Protein AF-G5AYD8-F1 (afdb_monomer)

pLDDT: mean 77.75, std 11.98, range [48.91, 94.19]

Nearest PDB structures (foldseek):
  5vju-assembly1_A  TM=4.260E-01  e=1.158E+00  synthetic construct
  3m3w-assembly1_A  TM=2.641E-01  e=2.350E+00  Mus musculus

Foldseek 3Di:
DLLVVLLVLVVVLVVLQVPDDQDPQGGDDQPCNVVVLSVLSVLPPDDDVCLVVLLVSLVVLLVSLVVRLVDDDDDDPVSVVSVVVSNVSSVVSNVSSVVSNVVSVVVNVVVLVVLLVVLVVLLVVCVVPPDLVSLVVSLVSLVVNLVVLVVLLVVLVVVLVCLVPVDPDDDPVSVVVNVVSVVVNVVSVVSNVVSVVSNVVSVVVSVVVVVD

Radius of gyration: 25.27 Å; Cα contacts (8 Å, |Δi|>4): 149; chains: 1; bounding box: 57×48×73 Å

Mean predicted aligned error: 11.23 Å

Sequence (212 aa):
MLGIFNVLMWYFLLVLYMGQIKGVFGKYEPLTYRTGCTLWGVFIVSSLGLDILCIITGLIAIVLTVVELSKFKTVSYKNYGQAKLGREVSRVLLIVYHLEVSIALTHAIFMCGSLFIFSGALTVFAQRRPTMYTMSYAIVVNIISSCIAGLGLLLLTVELSVAIFLTETSMWQMRSAKMLSEYVFLFTALELFVTCVAIQWAYKAKKSNLNT

Organism: Heterocephalus glaber (NCBI:txid10181)

Structure (mmCIF, N/CA/C/O backbone):
data_AF-G5AYD8-F1
#
_entry.id   AF-G5AYD8-F1
#
loop_
_atom_site.group_PDB
_atom_site.id
_atom_site.type_symbol
_atom_site.label_atom_id
_atom_site.label_alt_id
_atom_site.label_comp_id
_atom_site.label_asym_id
_atom_site.label_entity_id
_atom_site.label_seq_id
_atom_site.pdbx_PDB_ins_code
_atom_site.Cartn_x
_atom_site.Cartn_y
_atom_site.Cartn_z
_atom_site.occupancy
_atom_site.B_iso_or_equiv
_atom_site.auth_seq_id
_atom_site.auth_comp_id
_atom_site.auth_asym_id
_atom_site.auth_atom_id
_atom_site.pdbx_PDB_model_num
ATOM 1 N N . MET A 1 1 ? 12.412 14.350 -2.069 1.00 57.75 1 MET A N 1
ATOM 2 C CA . MET A 1 1 ? 13.641 14.610 -2.863 1.00 57.75 1 MET A CA 1
ATOM 3 C C . MET A 1 1 ? 13.749 13.699 -4.089 1.00 57.75 1 MET A C 1
ATOM 5 O O . MET A 1 1 ? 13.995 14.225 -5.165 1.00 57.75 1 MET A O 1
ATOM 9 N N . LEU A 1 2 ? 13.489 12.388 -3.975 1.00 66.00 2 LEU A N 1
ATOM 10 C CA . LEU A 1 2 ? 13.473 11.443 -5.112 1.00 66.00 2 LEU A CA 1
ATOM 11 C C . LEU A 1 2 ? 12.526 11.845 -6.264 1.00 66.00 2 LEU A C 1
ATOM 13 O O . LEU A 1 2 ? 12.930 11.821 -7.420 1.00 66.00 2 LEU A O 1
ATOM 17 N N . GLY A 1 3 ? 11.314 12.323 -5.957 1.00 61.69 3 GLY A N 1
ATOM 18 C CA . GLY A 1 3 ? 10.383 12.816 -6.985 1.00 61.69 3 GLY A CA 1
ATOM 19 C C . GLY A 1 3 ? 10.918 13.990 -7.809 1.00 61.69 3 GLY A C 1
ATOM 20 O O . GLY A 1 3 ? 10.796 14.004 -9.030 1.00 61.69 3 GLY A O 1
ATOM 21 N N . ILE A 1 4 ? 11.594 14.944 -7.159 1.00 68.25 4 ILE A N 1
ATOM 22 C CA . ILE A 1 4 ? 12.218 16.096 -7.835 1.00 68.25 4 ILE A CA 1
ATOM 23 C C . ILE A 1 4 ? 13.341 15.613 -8.764 1.00 68.25 4 ILE A C 1
ATOM 25 O O . ILE A 1 4 ? 13.460 16.091 -9.890 1.00 68.25 4 ILE A O 1
ATOM 29 N N . PHE A 1 5 ? 14.126 14.626 -8.326 1.00 72.69 5 PHE A N 1
ATOM 30 C CA . PHE A 1 5 ? 15.161 14.006 -9.149 1.00 72.69 5 PHE A CA 1
ATOM 31 C C . PHE A 1 5 ? 14.580 13.317 -10.398 1.00 72.69 5 PHE A C 1
ATOM 33 O O . PHE A 1 5 ? 15.090 13.533 -11.495 1.00 72.69 5 PHE A O 1
ATOM 40 N N . ASN A 1 6 ? 13.474 12.573 -10.269 1.00 69.19 6 ASN A N 1
ATOM 41 C CA . ASN A 1 6 ? 12.798 11.933 -11.407 1.00 69.19 6 ASN A CA 1
ATOM 42 C C . ASN A 1 6 ? 12.269 12.947 -12.433 1.00 69.19 6 ASN A C 1
ATOM 44 O O . ASN A 1 6 ? 12.424 12.744 -13.640 1.00 69.19 6 ASN A O 1
ATOM 48 N N . VAL A 1 7 ? 11.699 14.064 -11.970 1.00 71.12 7 VAL A N 1
ATOM 49 C CA . VAL A 1 7 ? 11.237 15.152 -12.850 1.00 71.12 7 VAL A CA 1
ATOM 50 C C . VAL A 1 7 ? 12.414 15.807 -13.583 1.00 71.12 7 VAL A C 1
ATOM 52 O O . VAL A 1 7 ? 12.337 16.028 -14.792 1.00 71.12 7 VAL A O 1
ATOM 55 N N . LEU A 1 8 ? 13.530 16.065 -12.890 1.00 75.50 8 LEU A N 1
ATOM 56 C CA . LEU A 1 8 ? 14.736 16.650 -13.489 1.00 75.50 8 LEU A CA 1
ATOM 57 C C . LEU A 1 8 ? 15.391 15.721 -14.522 1.00 75.50 8 LEU A C 1
ATOM 59 O O . LEU A 1 8 ? 15.744 16.168 -15.613 1.00 75.50 8 LEU A O 1
ATOM 63 N N . MET A 1 9 ? 15.515 14.429 -14.213 1.00 73.44 9 MET A N 1
ATOM 64 C CA . MET A 1 9 ? 16.082 13.435 -15.132 1.00 73.44 9 MET A CA 1
ATOM 65 C C . MET A 1 9 ? 15.224 13.260 -16.386 1.00 73.44 9 MET A C 1
ATOM 67 O O . MET A 1 9 ? 15.749 13.106 -17.490 1.00 73.44 9 MET A O 1
ATOM 71 N N . TRP A 1 10 ? 13.903 13.356 -16.249 1.00 72.44 10 TRP A N 1
ATOM 72 C CA . TRP A 1 10 ? 13.016 13.361 -17.402 1.00 72.44 10 TRP A CA 1
ATOM 73 C C . TRP A 1 10 ? 13.115 14.642 -18.229 1.00 72.44 10 TRP A C 1
ATOM 75 O O . TRP A 1 10 ? 13.153 14.574 -19.456 1.00 72.44 10 TRP A O 1
ATOM 85 N N . TYR A 1 11 ? 13.204 15.807 -17.585 1.00 73.62 11 TYR A N 1
ATOM 86 C CA . TYR A 1 11 ? 13.428 17.067 -18.293 1.00 73.62 11 TYR A CA 1
ATOM 87 C C . TYR A 1 11 ? 14.730 17.018 -19.106 1.00 73.62 11 TYR A C 1
ATOM 89 O O . TYR A 1 11 ? 14.765 17.429 -20.264 1.00 73.62 11 TYR A O 1
ATOM 97 N N . PHE A 1 12 ? 15.780 16.418 -18.542 1.00 76.44 12 PHE A N 1
ATOM 98 C CA . PHE A 1 12 ? 17.033 16.172 -19.246 1.00 76.44 12 PHE A CA 1
ATOM 99 C C . PHE A 1 12 ? 16.861 15.252 -20.469 1.00 76.44 12 PHE A C 1
ATOM 101 O O . PHE A 1 12 ? 17.354 15.579 -21.551 1.00 76.44 12 PHE A O 1
ATOM 108 N N . LEU A 1 13 ? 16.105 14.150 -20.347 1.00 70.12 13 LEU A N 1
ATOM 109 C CA . LEU A 1 13 ? 15.733 13.312 -21.498 1.00 70.12 13 LEU A CA 1
ATOM 110 C C . LEU A 1 13 ? 14.980 14.117 -22.566 1.00 70.12 13 LEU A C 1
ATOM 112 O O . LEU A 1 13 ? 15.281 13.996 -23.752 1.00 70.12 13 LEU A O 1
ATOM 116 N N . LEU A 1 14 ? 14.030 14.964 -22.167 1.00 71.56 14 LEU A N 1
ATOM 117 C CA .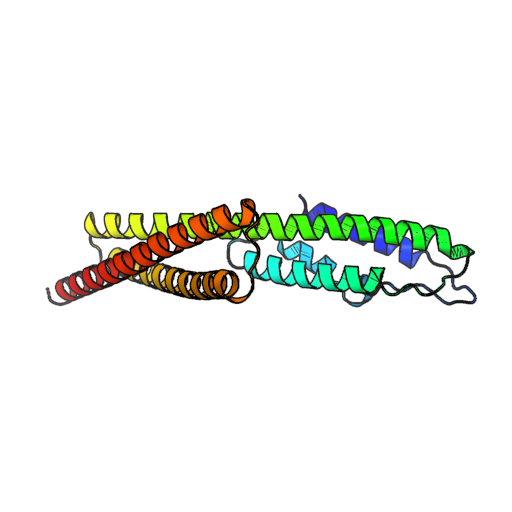 LEU A 1 14 ? 13.236 15.778 -23.088 1.00 71.56 14 LEU A CA 1
ATOM 118 C C . LEU A 1 14 ? 14.120 16.736 -23.894 1.00 71.56 14 LEU A C 1
ATOM 120 O O . LEU A 1 14 ? 13.993 16.805 -25.118 1.00 71.56 14 LEU A O 1
ATOM 124 N N . VAL A 1 15 ? 15.049 17.426 -23.231 1.00 75.38 15 VAL A N 1
ATOM 125 C CA . VAL A 1 15 ? 16.016 18.321 -23.886 1.00 75.38 15 VAL A CA 1
ATOM 126 C C . VAL A 1 15 ? 16.887 17.551 -24.885 1.00 75.38 15 VAL A C 1
ATOM 128 O O . VAL A 1 15 ? 17.093 18.016 -26.008 1.00 75.38 15 VAL A O 1
ATOM 131 N N . LEU A 1 16 ? 17.342 16.346 -24.524 1.00 68.19 16 LEU A N 1
ATOM 132 C CA . LEU A 1 16 ? 18.127 15.491 -25.420 1.00 68.19 16 LEU A CA 1
ATOM 133 C C . LEU A 1 16 ? 17.348 15.072 -26.674 1.00 68.19 16 LEU A C 1
ATOM 135 O O . LEU A 1 16 ? 17.916 15.071 -27.766 1.00 68.19 16 LEU A O 1
ATOM 139 N N . TYR A 1 17 ? 16.061 14.738 -26.544 1.00 66.25 17 TYR A N 1
ATOM 140 C CA . TYR A 1 17 ? 15.253 14.260 -27.671 1.00 66.25 17 TYR A CA 1
ATOM 141 C C . TYR A 1 17 ? 14.684 15.388 -28.550 1.00 66.25 17 TYR A C 1
ATOM 143 O O . TYR A 1 17 ? 14.596 15.221 -29.768 1.00 66.25 17 TYR A O 1
ATOM 151 N N . MET A 1 18 ? 14.378 16.565 -27.989 1.00 65.81 18 MET A N 1
ATOM 152 C CA . MET A 1 18 ? 13.981 17.755 -28.765 1.00 65.81 18 MET A CA 1
ATOM 153 C C . MET A 1 18 ? 15.114 18.267 -29.670 1.00 65.81 18 MET A C 1
ATOM 155 O O . MET A 1 18 ? 14.849 18.748 -30.773 1.00 65.81 18 MET A O 1
ATOM 159 N N . GLY A 1 19 ? 16.373 18.104 -29.247 1.00 64.69 19 GLY A N 1
ATOM 160 C CA . GLY A 1 19 ? 17.562 18.500 -30.009 1.00 64.69 19 GLY A CA 1
ATOM 161 C C . GLY A 1 19 ? 17.881 17.637 -31.240 1.00 64.69 19 GLY A C 1
ATOM 162 O O . GLY A 1 19 ? 18.827 17.944 -31.965 1.00 64.69 19 GLY A O 1
ATOM 163 N N . GLN A 1 20 ? 17.119 16.568 -31.512 1.00 61.00 20 GLN A N 1
ATOM 164 C CA . GLN A 1 20 ? 17.403 15.668 -32.632 1.00 61.00 20 GLN A CA 1
ATOM 165 C C . GLN A 1 20 ? 17.087 16.288 -34.002 1.00 61.00 20 GLN A C 1
ATOM 167 O O . GLN A 1 20 ? 15.973 16.752 -34.274 1.00 61.00 20 GLN A O 1
ATOM 172 N N . ILE A 1 21 ? 18.049 16.184 -34.923 1.00 63.06 21 ILE A N 1
ATOM 173 C CA . ILE A 1 21 ? 17.929 16.620 -36.322 1.00 63.06 21 ILE A CA 1
ATOM 174 C C . ILE A 1 21 ? 17.392 15.452 -37.172 1.00 63.06 21 ILE A C 1
ATOM 176 O O . ILE A 1 21 ? 17.809 14.306 -36.985 1.00 63.06 21 ILE A O 1
ATOM 180 N N . LYS A 1 22 ? 16.462 15.715 -38.110 1.00 54.72 22 LYS A N 1
ATOM 181 C CA . LYS A 1 22 ? 15.909 14.687 -39.021 1.00 54.72 22 LYS A CA 1
ATOM 182 C C . LYS A 1 22 ? 17.034 14.077 -39.873 1.00 54.72 22 LYS A C 1
ATOM 184 O O . LYS A 1 22 ? 17.662 14.781 -40.657 1.00 54.72 22 LYS A O 1
ATOM 189 N N . GLY A 1 23 ? 17.280 12.776 -39.711 1.00 57.88 23 GLY A N 1
ATOM 190 C CA . GLY A 1 23 ? 18.194 11.986 -40.546 1.00 57.88 23 GLY A CA 1
ATOM 191 C C . GLY A 1 23 ? 17.450 10.954 -41.403 1.00 57.88 23 GLY A C 1
ATOM 192 O O . GLY A 1 23 ? 16.236 10.815 -41.285 1.00 57.88 23 GLY A O 1
ATOM 193 N N . VAL A 1 24 ? 18.186 10.194 -42.222 1.00 49.53 24 VAL A N 1
ATOM 194 C CA . VAL A 1 24 ? 17.650 9.199 -43.184 1.00 49.53 24 VAL A CA 1
ATOM 195 C C . VAL A 1 24 ? 16.776 8.118 -42.520 1.00 49.53 24 VAL A C 1
ATOM 197 O O . VAL A 1 24 ? 15.812 7.656 -43.115 1.00 49.53 24 VAL A O 1
ATOM 200 N N . PHE A 1 25 ? 17.059 7.769 -41.260 1.00 48.91 25 PHE A N 1
ATOM 201 C CA . PHE A 1 25 ? 16.298 6.786 -40.471 1.00 48.91 25 PHE A CA 1
ATOM 202 C C . PHE A 1 25 ? 15.190 7.398 -39.586 1.00 48.91 25 PHE A C 1
ATOM 204 O O . PHE A 1 25 ? 14.618 6.706 -38.748 1.00 48.91 25 PHE A O 1
ATOM 211 N N . GLY A 1 26 ? 14.877 8.689 -39.747 1.00 60.66 26 GLY A N 1
ATOM 212 C CA . GLY A 1 26 ? 13.878 9.393 -38.934 1.00 60.66 26 GLY A CA 1
ATOM 213 C C . GLY A 1 26 ? 14.398 9.882 -37.573 1.00 60.66 26 GLY A C 1
ATOM 214 O O . GLY A 1 26 ? 15.599 9.841 -37.293 1.00 60.66 26 GLY A O 1
ATOM 215 N N . LYS A 1 27 ? 13.488 10.415 -36.744 1.00 58.69 27 LYS A N 1
ATOM 216 C CA . LYS A 1 27 ? 13.757 10.807 -35.346 1.00 58.69 27 LYS A CA 1
ATOM 217 C C . LYS A 1 27 ? 13.462 9.632 -34.408 1.00 58.69 27 LYS A C 1
ATOM 219 O O . LYS A 1 27 ? 12.599 8.811 -34.710 1.00 58.69 27 LYS A O 1
ATOM 224 N N . TYR A 1 28 ? 14.182 9.547 -33.291 1.00 60.34 28 TYR A N 1
ATOM 225 C CA . TYR A 1 28 ? 13.921 8.544 -32.262 1.00 60.34 28 TYR A CA 1
ATOM 226 C C . TYR A 1 28 ? 12.958 9.134 -31.234 1.00 60.34 28 TYR A C 1
ATOM 228 O O . TYR A 1 28 ? 13.299 10.082 -30.532 1.00 60.34 28 TYR A O 1
ATOM 236 N N . GLU A 1 29 ? 11.757 8.571 -31.158 1.00 60.34 29 GLU A N 1
ATOM 237 C CA . GLU A 1 29 ? 10.719 8.997 -30.222 1.00 60.34 29 GLU A CA 1
ATOM 238 C C . GLU A 1 29 ? 10.565 7.929 -29.129 1.00 60.34 29 GLU A C 1
ATOM 240 O O . GLU A 1 29 ? 10.024 6.854 -29.403 1.00 60.34 29 GLU A O 1
ATOM 245 N N . PRO A 1 30 ? 11.067 8.167 -27.905 1.00 60.53 30 PRO A N 1
ATOM 246 C CA . PRO A 1 30 ? 10.915 7.216 -26.808 1.00 60.53 30 PRO A CA 1
ATOM 247 C C . PRO A 1 30 ? 9.445 7.099 -26.390 1.00 60.53 30 PRO A C 1
ATOM 249 O O . PRO A 1 30 ? 8.703 8.083 -26.342 1.00 60.53 30 PRO A O 1
ATOM 252 N N . LEU A 1 31 ? 9.010 5.883 -26.055 1.00 62.56 31 LEU A N 1
ATOM 253 C CA . LEU A 1 31 ? 7.614 5.618 -25.697 1.00 62.56 31 LEU A CA 1
ATOM 254 C C . LEU A 1 31 ? 7.219 6.357 -24.411 1.00 62.56 31 LEU A C 1
ATOM 256 O O . LEU A 1 31 ? 6.118 6.899 -24.336 1.00 62.56 31 LEU A O 1
ATOM 260 N N . THR A 1 32 ? 8.157 6.466 -23.464 1.00 62.31 32 THR A N 1
ATOM 261 C CA . THR A 1 32 ? 7.986 7.181 -22.189 1.00 62.31 32 THR A CA 1
ATOM 262 C C . THR A 1 32 ? 7.674 8.672 -22.387 1.00 62.31 32 THR A C 1
ATOM 264 O O . THR A 1 32 ? 7.006 9.290 -21.558 1.00 62.31 32 THR A O 1
ATOM 267 N N . TYR A 1 33 ? 8.117 9.262 -23.505 1.00 60.91 33 TYR A N 1
ATOM 268 C CA . TYR A 1 33 ? 7.793 10.642 -23.879 1.00 60.91 33 TYR A CA 1
ATOM 269 C C . TYR A 1 33 ? 6.359 10.773 -24.401 1.00 60.91 33 TYR A C 1
ATOM 271 O O . TYR A 1 33 ? 5.651 11.696 -24.009 1.00 60.91 33 TYR A O 1
ATOM 279 N N . ARG A 1 34 ? 5.897 9.824 -25.226 1.00 63.12 34 ARG A N 1
ATOM 280 C CA . ARG A 1 34 ? 4.533 9.844 -25.781 1.00 63.12 34 ARG A CA 1
ATOM 281 C C . ARG A 1 34 ? 3.462 9.646 -24.706 1.00 63.12 34 ARG A C 1
ATOM 283 O O . ARG A 1 34 ? 2.361 10.168 -24.847 1.00 63.12 34 ARG A O 1
ATOM 290 N N . THR A 1 35 ? 3.774 8.891 -23.655 1.00 58.00 35 THR A N 1
ATOM 291 C CA . THR A 1 35 ? 2.838 8.566 -22.569 1.00 58.00 35 THR A CA 1
ATOM 292 C C . THR A 1 35 ? 2.883 9.543 -21.392 1.00 58.00 35 THR A C 1
ATOM 294 O O . THR A 1 35 ? 2.030 9.454 -20.514 1.00 58.00 35 THR A O 1
ATOM 297 N N . GLY A 1 36 ? 3.845 10.475 -21.344 1.00 61.91 36 GLY A N 1
ATOM 298 C CA . GLY A 1 36 ? 3.932 11.486 -20.279 1.00 61.91 36 GLY A CA 1
ATOM 299 C C . GLY A 1 36 ? 4.098 10.906 -18.868 1.00 61.91 36 GLY A C 1
ATOM 300 O O . GLY A 1 36 ? 3.714 11.546 -17.890 1.00 61.91 36 GLY A O 1
ATOM 301 N N . CYS A 1 37 ? 4.648 9.692 -18.744 1.00 60.09 37 CYS A N 1
ATOM 302 C CA . CYS A 1 37 ? 4.633 8.902 -17.504 1.00 60.09 37 CYS A CA 1
ATOM 303 C C . CYS A 1 37 ? 5.324 9.549 -16.297 1.00 60.09 37 CYS A C 1
ATOM 305 O O . CYS A 1 37 ? 5.108 9.125 -15.170 1.00 60.09 37 CYS A O 1
ATOM 307 N N . THR A 1 38 ? 6.128 10.585 -16.494 1.00 56.00 38 THR A N 1
ATOM 308 C CA . THR A 1 38 ? 6.931 11.224 -15.442 1.00 56.00 38 THR A CA 1
ATOM 309 C C . THR A 1 38 ? 6.266 12.428 -14.786 1.00 56.00 38 THR A C 1
ATOM 311 O O . THR A 1 38 ? 6.644 12.776 -13.669 1.00 56.00 38 THR A O 1
ATOM 314 N N . LEU A 1 39 ? 5.222 13.006 -15.397 1.00 57.25 39 LEU A N 1
ATOM 315 C CA . LEU A 1 39 ? 4.358 13.999 -14.735 1.00 57.25 39 LEU A CA 1
ATOM 316 C C . LEU A 1 39 ? 3.619 13.397 -13.527 1.00 57.25 39 LEU A C 1
ATOM 318 O O . LEU A 1 39 ? 3.208 14.119 -12.624 1.00 57.25 39 LEU A O 1
ATOM 322 N N . TRP A 1 40 ? 3.516 12.067 -13.473 1.00 55.84 40 TRP A N 1
ATOM 323 C CA . TRP A 1 40 ? 2.894 11.323 -12.383 1.00 55.84 40 TRP A CA 1
ATOM 324 C C . TRP A 1 40 ? 3.790 11.233 -11.139 1.00 55.84 40 TRP A C 1
ATOM 326 O O . TRP A 1 40 ? 3.277 11.122 -10.031 1.00 55.84 40 TRP A O 1
ATOM 336 N N . GLY A 1 41 ? 5.112 11.404 -11.285 1.00 55.09 41 GLY A N 1
ATOM 337 C CA . GLY A 1 41 ? 6.049 11.498 -10.156 1.00 55.09 41 GLY A CA 1
ATOM 338 C C . GLY A 1 41 ? 5.845 12.747 -9.283 1.00 55.09 41 GLY A C 1
ATOM 339 O O . GLY A 1 41 ? 6.459 12.883 -8.230 1.00 55.09 41 GLY A O 1
ATOM 340 N N . VAL A 1 42 ? 4.968 13.674 -9.683 1.00 56.19 42 VAL A N 1
ATOM 341 C CA . VAL A 1 42 ? 4.557 14.819 -8.854 1.00 56.19 42 VAL A CA 1
ATOM 342 C C . VAL A 1 42 ? 3.541 14.406 -7.775 1.00 56.19 42 VAL A C 1
ATOM 344 O O . VAL A 1 42 ? 3.461 15.067 -6.742 1.00 56.19 42 VAL A O 1
ATOM 347 N N . PHE A 1 43 ? 2.837 13.272 -7.923 1.00 53.44 43 PHE A N 1
ATOM 348 C CA . PHE A 1 43 ? 1.881 12.765 -6.918 1.00 53.44 43 PHE A CA 1
ATOM 349 C C . PHE A 1 43 ? 2.537 12.280 -5.603 1.00 53.44 43 PHE A C 1
ATOM 351 O O . PHE A 1 43 ? 1.850 11.833 -4.692 1.00 53.44 43 PHE A O 1
ATOM 358 N N . ILE A 1 44 ? 3.853 12.438 -5.446 1.00 52.44 44 ILE A N 1
ATOM 359 C CA . ILE A 1 44 ? 4.681 11.932 -4.336 1.00 52.44 44 ILE A CA 1
ATOM 360 C C . ILE A 1 44 ? 4.477 12.679 -2.991 1.00 52.44 44 ILE A C 1
ATOM 362 O O . ILE A 1 44 ? 5.179 12.420 -2.019 1.00 52.44 44 ILE A O 1
ATOM 366 N N . VAL A 1 45 ? 3.518 13.605 -2.869 1.00 51.72 45 VAL A N 1
ATOM 367 C CA . VAL A 1 45 ? 3.445 14.510 -1.696 1.00 51.72 45 VAL A CA 1
ATOM 368 C C . VAL A 1 45 ? 2.335 14.185 -0.680 1.00 51.72 45 VAL A C 1
ATOM 370 O O . VAL A 1 45 ? 2.339 14.764 0.402 1.00 51.72 45 VAL A O 1
ATOM 373 N N . SER A 1 46 ? 1.406 13.254 -0.925 1.00 50.72 46 SER A N 1
ATOM 374 C CA . SER A 1 46 ? 0.221 13.126 -0.050 1.00 50.72 46 SER A CA 1
ATOM 375 C C . SER A 1 46 ? -0.061 11.708 0.474 1.00 50.72 46 SER A C 1
ATOM 377 O O . SER A 1 46 ? -0.384 10.811 -0.288 1.00 50.72 46 SER A O 1
ATOM 379 N N . SER A 1 47 ? 0.011 11.576 1.802 1.00 63.38 47 SER A N 1
ATOM 380 C CA . SER A 1 47 ? -0.559 10.564 2.716 1.00 63.38 47 SER A CA 1
ATOM 381 C C . SER A 1 47 ? -1.417 9.416 2.143 1.00 63.38 47 SER A C 1
ATOM 383 O O . SER A 1 47 ? -2.368 9.668 1.404 1.00 63.38 47 SER A O 1
ATOM 385 N N . LEU A 1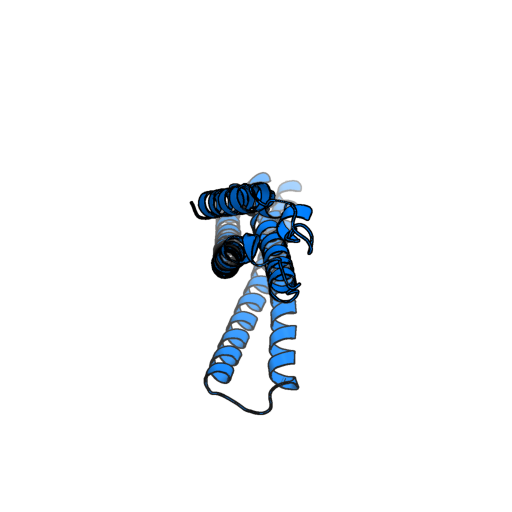 48 ? -1.135 8.190 2.631 1.00 53.09 48 LEU A N 1
ATOM 386 C CA . LEU A 1 48 ? -1.904 6.920 2.679 1.00 53.09 48 LEU A CA 1
ATOM 387 C C . LEU A 1 48 ? -2.663 6.476 1.414 1.00 53.09 48 LEU A C 1
ATOM 389 O O . LEU A 1 48 ? -2.482 5.354 0.951 1.00 53.09 48 LEU A O 1
ATOM 393 N N . GLY A 1 49 ? -3.515 7.327 0.843 1.00 56.56 49 GLY A N 1
ATOM 394 C CA . GLY A 1 49 ? -4.244 7.063 -0.398 1.00 56.56 49 GLY A CA 1
ATOM 395 C C . GLY A 1 49 ? -3.370 7.119 -1.654 1.00 56.56 49 GLY A C 1
ATOM 396 O O . GLY A 1 49 ? -3.683 6.442 -2.633 1.00 56.56 49 GLY A O 1
ATOM 397 N N . LEU A 1 50 ? -2.261 7.873 -1.643 1.00 62.91 50 LEU A N 1
ATOM 398 C CA . LEU A 1 50 ? -1.365 7.946 -2.806 1.00 62.91 50 LEU A CA 1
ATOM 399 C C . LEU A 1 50 ? -0.270 6.876 -2.817 1.00 62.91 50 LEU A C 1
ATOM 401 O O . LEU A 1 50 ? 0.351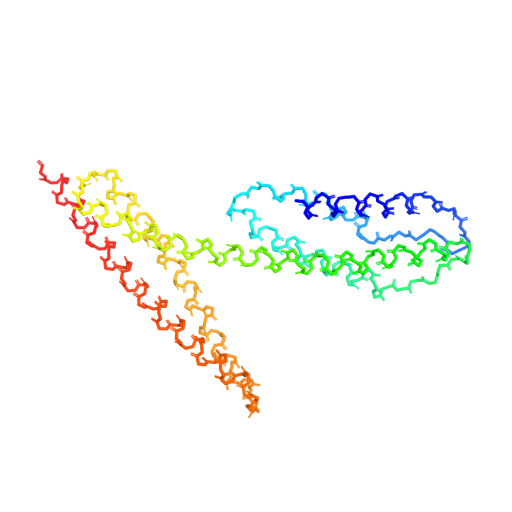 6.713 -3.858 1.00 62.91 50 LEU A O 1
ATOM 405 N N . ASP A 1 51 ? -0.051 6.110 -1.742 1.00 69.50 51 ASP A N 1
ATOM 406 C CA . ASP A 1 51 ? 0.983 5.059 -1.730 1.00 69.50 51 ASP A CA 1
ATOM 407 C C . ASP A 1 51 ? 0.617 3.906 -2.679 1.00 69.50 51 ASP A C 1
ATOM 409 O O . ASP A 1 51 ? 1.449 3.435 -3.453 1.00 69.50 51 ASP A O 1
ATOM 413 N N . ILE A 1 52 ? -0.658 3.504 -2.700 1.00 72.56 52 ILE A N 1
ATOM 414 C CA . ILE A 1 52 ? -1.164 2.477 -3.627 1.00 72.56 52 ILE A CA 1
ATOM 415 C C . ILE A 1 52 ? -1.091 2.981 -5.072 1.00 72.56 52 ILE A C 1
ATOM 417 O O . ILE A 1 52 ? -0.642 2.261 -5.963 1.00 72.56 52 ILE A O 1
ATOM 421 N N . LEU A 1 53 ? -1.496 4.233 -5.306 1.00 73.25 53 LEU A N 1
ATOM 422 C CA . LEU A 1 53 ? -1.397 4.857 -6.625 1.00 73.25 53 LEU A CA 1
ATOM 423 C C . LEU A 1 53 ? 0.065 4.980 -7.071 1.00 73.25 53 LEU A C 1
ATOM 425 O O . LEU A 1 53 ? 0.357 4.671 -8.220 1.00 73.25 53 LEU A O 1
ATOM 429 N N . CYS A 1 54 ? 0.977 5.329 -6.160 1.00 72.88 54 CYS A N 1
ATOM 430 C CA . CYS A 1 54 ? 2.418 5.412 -6.390 1.00 72.88 54 CYS A CA 1
ATOM 431 C C . CYS A 1 54 ? 2.993 4.057 -6.825 1.00 72.88 54 CYS A C 1
ATOM 433 O O . CYS A 1 54 ? 3.677 3.978 -7.847 1.00 72.88 54 CYS A O 1
ATOM 435 N N . ILE A 1 55 ? 2.630 2.970 -6.132 1.00 80.06 55 ILE A N 1
ATOM 436 C CA . ILE A 1 55 ? 3.034 1.604 -6.502 1.00 80.06 55 ILE A CA 1
ATOM 437 C C . ILE A 1 55 ? 2.515 1.246 -7.903 1.00 80.06 55 ILE A C 1
ATOM 439 O O . ILE A 1 55 ? 3.293 0.793 -8.744 1.00 80.06 55 ILE A O 1
ATOM 443 N N . ILE A 1 56 ? 1.233 1.498 -8.197 1.00 82.12 56 ILE A N 1
ATOM 444 C CA . ILE A 1 56 ? 0.645 1.217 -9.519 1.00 82.12 56 ILE A CA 1
ATOM 445 C C . ILE A 1 56 ? 1.364 2.015 -10.615 1.00 82.12 56 ILE A C 1
ATOM 447 O O . ILE A 1 56 ? 1.756 1.451 -11.640 1.00 82.12 56 ILE A O 1
ATOM 451 N N . THR A 1 57 ? 1.586 3.314 -10.405 1.00 77.75 57 THR A N 1
ATOM 452 C CA . THR A 1 57 ? 2.278 4.168 -11.379 1.00 77.75 57 THR A CA 1
ATOM 453 C C . THR A 1 57 ? 3.739 3.768 -11.573 1.00 77.75 57 THR A C 1
ATOM 455 O O . THR A 1 57 ? 4.217 3.764 -12.708 1.00 77.75 57 THR A O 1
ATOM 458 N N . GLY A 1 58 ? 4.432 3.366 -10.503 1.00 80.25 58 GLY A N 1
ATOM 459 C CA . GLY A 1 58 ? 5.809 2.882 -10.557 1.00 80.25 58 GLY A CA 1
ATOM 460 C C . GLY A 1 58 ? 5.927 1.587 -11.360 1.00 80.25 58 GLY A C 1
ATOM 461 O O . GLY A 1 58 ? 6.794 1.476 -12.225 1.00 80.25 58 GLY A O 1
ATOM 462 N N . LEU A 1 59 ? 5.001 0.642 -11.168 1.00 85.25 59 LEU A N 1
ATOM 463 C CA . LEU A 1 59 ? 4.949 -0.595 -11.955 1.00 85.25 59 LEU A CA 1
ATOM 464 C C . LEU A 1 59 ? 4.720 -0.318 -13.447 1.00 85.25 59 LEU A C 1
ATOM 466 O O . LEU A 1 59 ? 5.425 -0.876 -14.290 1.00 85.25 59 LEU A O 1
ATOM 470 N N . ILE A 1 60 ? 3.789 0.579 -13.788 1.00 85.44 60 ILE A N 1
ATOM 471 C CA . ILE A 1 60 ? 3.537 0.976 -15.183 1.00 85.44 60 ILE A CA 1
ATOM 472 C C . ILE A 1 60 ? 4.791 1.621 -15.798 1.00 85.44 60 ILE A C 1
ATOM 474 O O . ILE A 1 60 ? 5.155 1.297 -16.931 1.00 85.44 60 ILE A O 1
ATOM 478 N N . ALA A 1 61 ? 5.487 2.489 -15.058 1.00 80.81 61 ALA A N 1
ATOM 479 C CA . ALA A 1 61 ? 6.720 3.130 -15.514 1.00 80.81 61 ALA A CA 1
ATOM 480 C C . ALA A 1 61 ? 7.859 2.121 -15.747 1.00 80.81 61 ALA A C 1
ATOM 482 O O . ALA A 1 61 ? 8.562 2.205 -16.758 1.00 80.81 61 ALA A O 1
ATOM 483 N N . ILE A 1 62 ? 8.013 1.124 -14.870 1.00 85.88 62 ILE A N 1
ATOM 484 C CA . ILE A 1 62 ? 8.983 0.033 -15.050 1.00 85.88 62 ILE A CA 1
ATOM 485 C C . ILE A 1 62 ? 8.665 -0.756 -16.326 1.00 85.88 62 ILE A C 1
ATOM 487 O O . ILE A 1 62 ? 9.544 -0.961 -17.160 1.00 85.88 62 ILE A O 1
ATOM 491 N N . VAL A 1 63 ? 7.405 -1.146 -16.539 1.00 87.00 63 VAL A N 1
ATOM 492 C CA . VAL A 1 63 ? 7.010 -1.890 -17.747 1.00 87.00 63 VAL A CA 1
ATOM 493 C C . VAL A 1 63 ? 7.291 -1.075 -19.011 1.00 87.00 63 VAL A C 1
ATOM 495 O O . VAL A 1 63 ? 7.881 -1.590 -19.961 1.00 87.00 63 VAL A O 1
ATOM 498 N N . LEU A 1 64 ? 6.926 0.209 -19.028 1.00 82.75 64 LEU A N 1
ATOM 499 C CA . LEU A 1 64 ? 7.143 1.071 -20.191 1.00 82.75 64 LEU A CA 1
ATOM 500 C C . LEU A 1 64 ? 8.628 1.302 -20.484 1.00 82.75 64 LEU A C 1
ATOM 502 O O . LEU A 1 64 ? 9.027 1.237 -21.648 1.00 82.75 64 LEU A O 1
ATOM 506 N N . THR A 1 65 ? 9.454 1.501 -19.456 1.00 81.94 65 THR A N 1
ATOM 507 C CA . THR A 1 65 ? 10.907 1.652 -19.629 1.00 81.94 65 THR A CA 1
ATOM 508 C C . THR A 1 65 ? 11.565 0.362 -20.116 1.00 81.94 65 THR A C 1
ATOM 510 O O . THR A 1 65 ? 12.413 0.417 -21.005 1.00 81.94 65 THR A O 1
ATOM 513 N N . VAL A 1 66 ? 11.138 -0.812 -19.640 1.00 85.31 66 VAL A N 1
ATOM 514 C CA . VAL A 1 66 ? 11.615 -2.112 -20.151 1.00 85.31 66 VAL A CA 1
ATOM 515 C C . VAL A 1 66 ? 11.213 -2.323 -21.616 1.00 85.31 66 VAL A C 1
ATOM 517 O O . VAL A 1 66 ? 12.025 -2.762 -22.438 1.00 85.31 66 VAL A O 1
ATOM 520 N N . VAL A 1 67 ? 9.978 -1.974 -21.987 1.00 83.94 67 VAL A N 1
ATOM 521 C CA . VAL A 1 67 ? 9.514 -2.037 -23.385 1.00 83.94 67 VAL A CA 1
ATOM 522 C C . VAL A 1 67 ? 10.307 -1.074 -24.277 1.00 83.94 67 VAL A C 1
ATOM 524 O O . VAL A 1 67 ? 10.652 -1.423 -25.407 1.00 83.94 67 VAL A O 1
ATOM 527 N N . GLU A 1 68 ? 10.645 0.115 -23.780 1.00 80.06 68 GLU A N 1
ATOM 528 C CA . GLU A 1 68 ? 11.494 1.072 -24.494 1.00 80.06 68 GLU A CA 1
ATOM 529 C C . GLU A 1 68 ? 12.923 0.542 -24.676 1.00 80.06 68 GLU A C 1
ATOM 531 O O . GLU A 1 68 ? 13.474 0.618 -25.774 1.00 80.06 68 GLU A O 1
ATOM 536 N N . LEU A 1 69 ? 13.510 -0.053 -23.633 1.00 80.75 69 LEU A N 1
ATOM 537 C CA . LEU A 1 69 ? 14.852 -0.628 -23.704 1.00 80.75 69 LEU A CA 1
ATOM 538 C C . LEU A 1 69 ? 14.944 -1.852 -24.627 1.00 80.75 69 LEU A C 1
ATOM 540 O O . LEU A 1 69 ? 15.995 -2.068 -25.234 1.00 80.75 69 LEU A O 1
ATOM 544 N N . SER A 1 70 ? 13.874 -2.642 -24.739 1.00 80.81 70 SER A N 1
ATOM 545 C CA . SER A 1 70 ? 13.844 -3.857 -25.568 1.00 80.81 70 SER A CA 1
ATOM 546 C C . SER A 1 70 ? 13.627 -3.583 -27.063 1.00 80.81 70 SER A C 1
ATOM 548 O O . SER A 1 70 ? 14.104 -4.351 -27.899 1.00 80.81 70 SER A O 1
ATOM 550 N N . LYS A 1 71 ? 12.967 -2.480 -27.443 1.00 73.38 71 LYS A N 1
ATOM 551 C CA . LYS A 1 71 ? 12.719 -2.125 -28.854 1.00 73.38 71 LYS A CA 1
ATOM 552 C C . LYS A 1 71 ? 13.832 -1.250 -29.432 1.00 73.38 71 LYS A C 1
ATOM 554 O O . LYS A 1 71 ? 13.661 -0.046 -29.613 1.00 73.38 71 LYS A O 1
ATOM 559 N N . PHE A 1 72 ? 14.965 -1.848 -29.804 1.00 59.00 72 PHE A N 1
ATOM 560 C CA . PHE A 1 72 ? 16.006 -1.097 -30.511 1.00 59.00 72 PHE A CA 1
ATOM 561 C C . PHE A 1 72 ? 15.729 -1.006 -32.020 1.00 59.00 72 PHE A C 1
ATOM 563 O O . PHE A 1 72 ? 15.932 -1.967 -32.758 1.00 59.00 72 PHE A O 1
ATOM 570 N N . LYS A 1 73 ? 15.309 0.173 -32.498 1.00 59.91 73 LYS A N 1
ATOM 571 C CA . LYS A 1 73 ? 15.417 0.530 -33.923 1.00 59.91 73 LYS A CA 1
ATOM 572 C C . LYS A 1 73 ? 16.792 1.138 -34.190 1.00 59.91 73 LYS A C 1
ATOM 574 O O . LYS A 1 73 ? 17.256 1.986 -33.433 1.00 59.91 73 LYS A O 1
ATOM 579 N N . THR A 1 74 ? 17.428 0.734 -35.285 1.00 55.22 74 THR A N 1
ATOM 580 C CA . THR A 1 74 ? 18.693 1.310 -35.754 1.00 55.22 74 THR A CA 1
ATOM 581 C C . THR A 1 74 ? 18.512 2.800 -36.063 1.00 55.22 74 THR A C 1
ATOM 583 O O . THR A 1 74 ? 17.750 3.165 -36.957 1.00 55.22 74 THR A O 1
ATOM 586 N N . VAL A 1 75 ? 19.193 3.663 -35.305 1.00 60.59 75 VAL A N 1
ATOM 587 C CA . VAL A 1 75 ? 19.142 5.129 -35.444 1.00 60.59 75 VAL A CA 1
ATOM 588 C C . VAL A 1 75 ? 20.302 5.615 -36.324 1.00 60.59 75 VAL A C 1
ATOM 590 O O . VAL A 1 75 ? 21.383 5.032 -36.309 1.00 60.59 75 VAL A O 1
ATOM 593 N N . SER A 1 76 ? 20.095 6.709 -37.066 1.00 56.91 76 SER A N 1
ATOM 594 C CA . SER A 1 76 ? 21.136 7.383 -37.862 1.00 56.91 76 SER A CA 1
ATOM 595 C C . SER A 1 76 ? 22.387 7.724 -37.031 1.00 56.91 76 SER A C 1
ATOM 597 O O . SER A 1 76 ? 22.261 8.270 -35.934 1.00 56.91 76 SER A O 1
ATOM 599 N N . TYR A 1 77 ? 23.588 7.475 -37.578 1.00 60.47 77 TYR A N 1
ATOM 600 C CA . TYR A 1 77 ? 24.892 7.648 -36.906 1.00 60.47 77 TYR A CA 1
ATOM 601 C C . TYR A 1 77 ? 25.075 9.035 -36.261 1.00 60.47 77 TYR A C 1
ATOM 603 O O . TYR A 1 77 ? 25.587 9.146 -35.150 1.00 60.47 77 TYR A O 1
ATOM 611 N N . LYS A 1 78 ? 24.554 10.094 -36.896 1.00 65.69 78 LYS A N 1
ATOM 612 C CA . LYS A 1 78 ? 24.597 11.477 -36.382 1.00 65.69 78 LYS A CA 1
ATOM 613 C C . LYS A 1 78 ? 23.841 11.667 -35.055 1.00 65.69 78 LYS A C 1
ATOM 615 O O . LYS A 1 78 ? 24.236 12.495 -34.245 1.00 65.69 78 LYS A O 1
ATOM 620 N N . ASN A 1 79 ? 22.794 10.876 -34.813 1.00 70.62 79 ASN A N 1
ATOM 621 C CA . ASN A 1 79 ? 21.979 10.913 -33.591 1.00 70.62 79 ASN A CA 1
ATOM 622 C C . ASN A 1 79 ? 22.325 9.760 -32.627 1.00 70.62 79 ASN A C 1
ATOM 624 O O . ASN A 1 79 ? 21.706 9.627 -31.570 1.00 70.62 79 ASN A O 1
ATOM 628 N N . TYR A 1 80 ? 23.315 8.926 -32.970 1.00 73.12 80 TYR A N 1
ATOM 629 C CA . TYR A 1 80 ? 23.674 7.733 -32.204 1.00 73.12 80 TYR A CA 1
ATOM 630 C C . TYR A 1 80 ? 24.192 8.073 -30.801 1.00 73.12 80 TYR A C 1
ATOM 632 O O . TYR A 1 80 ? 23.801 7.425 -29.832 1.00 73.12 80 TYR A O 1
ATOM 640 N N . GLY A 1 81 ? 25.009 9.126 -30.673 1.00 77.62 81 GLY A N 1
ATOM 641 C CA . GLY A 1 81 ? 25.520 9.592 -29.379 1.00 77.62 81 GLY A CA 1
ATOM 642 C C . GLY A 1 81 ? 24.403 10.018 -28.422 1.00 77.62 81 GLY A C 1
ATOM 643 O O . GLY A 1 81 ? 24.358 9.556 -27.283 1.00 77.62 81 GLY A O 1
ATOM 644 N N . GLN A 1 82 ? 23.444 10.816 -28.906 1.00 71.00 82 GLN A N 1
ATOM 645 C CA . GLN A 1 82 ? 22.285 11.231 -28.109 1.00 71.00 82 GLN A CA 1
ATOM 646 C C . GLN A 1 82 ? 21.368 10.053 -27.752 1.00 71.00 82 GLN A C 1
ATOM 648 O O . GLN A 1 82 ? 20.925 9.953 -26.612 1.00 71.00 82 GLN A O 1
ATOM 653 N N . ALA A 1 83 ? 21.129 9.123 -28.683 1.00 71.88 83 ALA A N 1
ATOM 654 C CA . ALA A 1 83 ? 20.334 7.922 -28.416 1.00 71.88 83 ALA A CA 1
ATOM 655 C C . ALA A 1 83 ? 21.012 6.968 -27.412 1.00 71.88 83 ALA A C 1
ATOM 657 O O . ALA A 1 83 ? 20.339 6.287 -26.638 1.00 71.88 83 ALA A O 1
ATOM 658 N N . LYS A 1 84 ? 22.351 6.907 -27.397 1.00 80.75 84 LYS A N 1
ATOM 659 C CA . LYS A 1 84 ? 23.106 6.132 -26.405 1.00 80.75 84 LYS A CA 1
ATOM 660 C C . LYS A 1 84 ? 23.001 6.763 -25.017 1.00 80.75 84 LYS A C 1
ATOM 662 O O . LYS A 1 84 ? 22.683 6.053 -24.070 1.00 80.75 84 LYS A O 1
ATOM 667 N N . LEU A 1 85 ? 23.195 8.079 -24.913 1.00 80.38 85 LEU A N 1
ATOM 668 C CA . LEU A 1 85 ? 23.089 8.804 -23.645 1.00 80.38 85 LEU A CA 1
ATOM 669 C C . LEU A 1 85 ? 21.672 8.719 -23.059 1.00 80.38 85 LEU A C 1
ATOM 671 O O . LEU A 1 85 ? 21.516 8.405 -21.884 1.00 80.38 85 LEU A O 1
ATOM 675 N N . GLY A 1 86 ? 20.643 8.910 -23.892 1.00 77.69 86 GLY A N 1
ATOM 676 C CA . GLY A 1 86 ? 19.246 8.770 -23.479 1.00 77.69 86 GLY A CA 1
ATOM 677 C C . GLY A 1 86 ? 18.923 7.380 -22.927 1.00 77.69 86 GLY A C 1
ATOM 678 O O . GLY A 1 86 ? 18.213 7.268 -21.935 1.00 77.69 86 GLY A O 1
ATOM 679 N N . ARG A 1 87 ? 19.507 6.313 -23.490 1.00 79.25 87 ARG A N 1
ATOM 680 C CA . ARG A 1 87 ? 19.334 4.953 -22.954 1.00 79.25 87 ARG A CA 1
ATOM 681 C C . ARG A 1 87 ? 20.029 4.718 -21.621 1.00 79.25 87 ARG A C 1
ATOM 683 O O . ARG A 1 87 ? 19.451 4.034 -20.782 1.00 79.25 87 ARG A O 1
ATOM 690 N N . GLU A 1 88 ? 21.230 5.253 -21.411 1.00 83.19 88 GLU A N 1
ATOM 691 C CA . GLU A 1 88 ? 21.878 5.145 -20.096 1.00 83.19 88 GLU A CA 1
ATOM 692 C C . GLU A 1 88 ? 21.071 5.898 -19.034 1.00 83.19 88 GLU A C 1
ATOM 694 O O . GLU A 1 88 ? 20.850 5.382 -17.941 1.00 83.19 88 GLU A O 1
ATOM 699 N N . VAL A 1 89 ? 20.515 7.059 -19.387 1.00 83.44 89 VAL A N 1
ATOM 700 C CA . VAL A 1 89 ? 19.592 7.787 -18.513 1.00 83.44 89 VAL A CA 1
ATOM 701 C C . VAL A 1 89 ? 18.321 6.971 -18.233 1.00 83.44 89 VAL A C 1
ATOM 703 O O . VAL A 1 89 ? 17.927 6.878 -17.074 1.00 83.44 89 VAL A O 1
ATOM 706 N N . SER A 1 90 ? 17.723 6.303 -19.229 1.00 81.56 90 SER A N 1
ATOM 707 C CA . SER A 1 90 ? 16.569 5.408 -19.013 1.00 81.56 90 SER A CA 1
ATOM 708 C C . SER A 1 90 ? 16.903 4.195 -18.129 1.00 81.56 90 SER A C 1
ATOM 710 O O . SER A 1 90 ? 16.055 3.761 -17.353 1.00 81.56 90 SER A O 1
ATOM 712 N N . ARG A 1 91 ? 18.132 3.657 -18.187 1.00 83.69 91 ARG A N 1
ATOM 713 C CA . ARG A 1 91 ? 18.594 2.596 -17.267 1.00 83.69 91 ARG A CA 1
ATOM 714 C C . ARG A 1 91 ? 18.714 3.091 -15.834 1.00 83.69 91 ARG A C 1
ATOM 716 O O . ARG A 1 91 ? 18.281 2.398 -14.918 1.00 83.69 91 ARG A O 1
ATOM 723 N N . VAL A 1 92 ? 19.273 4.287 -15.644 1.00 84.69 92 VAL A N 1
ATOM 724 C CA . VAL A 1 92 ? 19.322 4.934 -14.326 1.00 84.69 92 VAL A CA 1
ATOM 725 C C . VAL A 1 92 ? 17.903 5.150 -13.801 1.00 84.69 92 VAL A C 1
ATOM 727 O O . VAL A 1 92 ? 17.623 4.807 -12.656 1.00 84.69 92 VAL A O 1
ATOM 730 N N . LEU A 1 93 ? 16.985 5.624 -14.648 1.00 80.44 93 LEU A N 1
ATOM 731 C CA . LEU A 1 93 ? 15.576 5.815 -14.297 1.00 80.44 93 LEU A CA 1
ATOM 732 C C . LEU A 1 93 ? 14.908 4.507 -13.850 1.00 80.44 93 LEU A C 1
ATOM 734 O O . LEU A 1 93 ? 14.179 4.502 -12.867 1.00 80.44 93 LEU A O 1
ATOM 738 N N . LEU A 1 94 ? 15.202 3.387 -14.517 1.00 83.12 94 LEU A N 1
ATOM 739 C CA . LEU A 1 94 ? 14.672 2.071 -14.153 1.00 83.12 94 LEU A CA 1
ATOM 740 C C . LEU A 1 94 ? 15.103 1.641 -12.744 1.00 83.12 94 LEU A C 1
ATOM 742 O O . LEU A 1 94 ? 14.276 1.156 -11.974 1.00 83.12 94 LEU A O 1
ATOM 746 N N . ILE A 1 95 ? 16.372 1.856 -12.382 1.00 85.38 95 ILE A N 1
ATOM 747 C CA . ILE A 1 95 ? 16.871 1.577 -11.024 1.00 85.38 95 ILE A CA 1
ATOM 748 C C . ILE A 1 95 ? 16.143 2.458 -10.002 1.00 85.38 95 ILE A C 1
ATOM 750 O O . ILE A 1 95 ? 15.744 1.989 -8.937 1.00 85.38 95 ILE A O 1
ATOM 754 N N . VAL A 1 96 ? 15.937 3.730 -10.340 1.00 83.06 96 VAL A N 1
ATOM 755 C CA . VAL A 1 96 ? 15.294 4.705 -9.455 1.00 83.06 96 VAL A CA 1
ATOM 756 C C . VAL A 1 96 ? 13.808 4.388 -9.259 1.00 83.06 96 VAL A C 1
ATOM 758 O O . VAL A 1 96 ? 13.333 4.448 -8.129 1.00 83.06 96 VAL A O 1
ATOM 761 N N . TYR A 1 97 ? 13.093 3.958 -10.302 1.00 80.62 97 TYR A N 1
ATOM 762 C CA . TYR A 1 97 ? 11.709 3.491 -10.180 1.00 80.62 97 TYR A CA 1
ATOM 763 C C . TYR A 1 97 ? 11.591 2.230 -9.327 1.00 80.62 97 TYR A C 1
ATOM 765 O O . TYR A 1 97 ? 10.671 2.118 -8.520 1.00 80.62 97 TYR A O 1
ATOM 773 N N . HIS A 1 98 ? 12.531 1.292 -9.457 1.00 82.69 98 HIS A N 1
ATOM 774 C CA . HIS A 1 98 ? 12.541 0.104 -8.607 1.00 82.69 98 HIS A CA 1
ATOM 775 C C . HIS A 1 98 ? 12.751 0.472 -7.131 1.00 82.69 98 HIS A C 1
ATOM 777 O O . HIS A 1 98 ? 12.078 -0.072 -6.256 1.00 82.69 98 HIS A O 1
ATOM 783 N N . LEU A 1 99 ? 13.652 1.419 -6.854 1.00 80.88 99 LEU A N 1
ATOM 784 C CA . LEU A 1 99 ? 13.882 1.939 -5.507 1.00 80.88 99 LEU A CA 1
ATOM 785 C C . LEU A 1 99 ? 12.637 2.645 -4.950 1.00 80.88 99 LEU A C 1
ATOM 787 O O . LEU A 1 99 ? 12.291 2.462 -3.786 1.00 80.88 99 LEU A O 1
ATOM 791 N N . GLU A 1 100 ? 11.949 3.427 -5.778 1.00 77.94 100 GLU A N 1
ATOM 792 C CA . GLU A 1 100 ? 10.727 4.143 -5.407 1.00 77.94 100 GLU A CA 1
ATOM 793 C C . GLU A 1 100 ? 9.599 3.186 -5.007 1.00 77.94 100 GLU A C 1
ATOM 795 O O . GLU A 1 100 ? 9.003 3.353 -3.942 1.00 77.94 100 GLU A O 1
ATOM 800 N N . VAL A 1 101 ? 9.378 2.126 -5.792 1.00 81.50 101 VAL A N 1
ATOM 801 C CA . VAL A 1 101 ? 8.410 1.071 -5.453 1.00 81.50 101 VAL A CA 1
ATOM 802 C C . VAL A 1 101 ? 8.784 0.391 -4.129 1.00 81.50 101 VAL A C 1
ATOM 804 O O . VAL A 1 101 ? 7.910 0.165 -3.294 1.00 81.50 101 VAL A O 1
ATOM 807 N N . SER A 1 102 ? 10.071 0.117 -3.882 1.00 79.81 102 SER A N 1
ATOM 808 C CA . SER A 1 102 ? 10.532 -0.475 -2.616 1.00 79.81 102 SER A CA 1
ATOM 809 C C . SER A 1 102 ? 10.301 0.436 -1.403 1.00 79.81 102 SER A C 1
ATOM 811 O O . SER A 1 102 ? 9.901 -0.044 -0.339 1.00 79.81 102 SER A O 1
ATOM 813 N N . ILE A 1 103 ? 10.514 1.747 -1.547 1.00 81.06 103 ILE A N 1
ATOM 814 C CA . ILE A 1 103 ? 10.261 2.720 -0.476 1.00 81.06 103 ILE A CA 1
ATOM 815 C C . ILE A 1 103 ? 8.758 2.817 -0.194 1.00 81.06 103 ILE A C 1
ATOM 817 O O . ILE A 1 103 ? 8.359 2.743 0.968 1.00 81.06 103 ILE A O 1
ATOM 821 N N . ALA A 1 104 ? 7.928 2.924 -1.236 1.00 79.12 104 ALA A N 1
ATOM 822 C CA . ALA A 1 104 ? 6.473 2.991 -1.095 1.00 79.12 104 ALA A CA 1
ATOM 823 C C . ALA A 1 104 ? 5.909 1.733 -0.415 1.00 79.12 104 ALA A C 1
ATOM 825 O O . ALA A 1 104 ? 5.086 1.831 0.494 1.00 79.12 104 ALA A O 1
ATOM 826 N N . LEU A 1 105 ? 6.419 0.552 -0.780 1.00 76.12 105 LEU A N 1
ATOM 827 C CA . LEU A 1 105 ? 6.066 -0.711 -0.131 1.00 76.12 105 LEU A CA 1
ATOM 828 C C . LEU A 1 105 ? 6.445 -0.714 1.359 1.00 76.12 105 LEU A C 1
ATOM 830 O O . LEU A 1 105 ? 5.637 -1.086 2.207 1.00 76.12 105 LEU A O 1
ATOM 834 N N . THR A 1 106 ? 7.652 -0.252 1.694 1.00 78.38 106 THR A N 1
ATOM 835 C CA . THR A 1 106 ? 8.124 -0.173 3.088 1.00 78.38 106 THR A CA 1
ATOM 836 C C . THR A 1 106 ? 7.260 0.778 3.919 1.00 78.38 106 THR A C 1
ATOM 838 O O . THR A 1 106 ? 6.893 0.464 5.053 1.00 78.38 106 THR A O 1
ATOM 841 N N . HIS A 1 107 ? 6.889 1.923 3.344 1.00 79.06 107 HIS A N 1
ATOM 842 C CA . HIS A 1 107 ? 6.011 2.897 3.986 1.00 79.06 107 HIS A CA 1
ATOM 843 C C . HIS A 1 107 ? 4.604 2.332 4.217 1.00 79.06 107 HIS A C 1
ATOM 845 O O . HIS A 1 107 ? 4.075 2.442 5.323 1.00 79.06 107 HIS A O 1
ATOM 851 N N . ALA A 1 108 ? 4.034 1.651 3.218 1.00 76.31 108 ALA A N 1
ATOM 852 C CA . ALA A 1 108 ? 2.729 1.006 3.331 1.00 76.31 108 ALA A CA 1
ATOM 853 C C . ALA A 1 108 ? 2.698 -0.041 4.461 1.00 76.31 108 ALA A C 1
ATOM 855 O O . ALA A 1 108 ? 1.751 -0.071 5.250 1.00 76.31 108 ALA A O 1
ATOM 856 N N . ILE A 1 109 ? 3.759 -0.848 4.597 1.00 77.25 109 ILE A N 1
ATOM 857 C CA . ILE A 1 109 ? 3.900 -1.830 5.685 1.00 77.25 109 ILE A CA 1
ATOM 858 C C . ILE A 1 109 ? 3.951 -1.131 7.053 1.00 77.25 109 ILE A C 1
ATOM 860 O O . ILE A 1 109 ? 3.214 -1.506 7.968 1.00 77.25 109 ILE A O 1
ATOM 864 N N . PHE A 1 110 ? 4.780 -0.092 7.199 1.00 76.88 110 PHE A N 1
ATOM 865 C CA . PHE A 1 110 ? 4.914 0.654 8.456 1.00 76.88 110 PHE A CA 1
ATOM 866 C C . PHE A 1 110 ? 3.600 1.324 8.888 1.00 76.88 110 PHE A C 1
ATOM 868 O O . PHE A 1 110 ? 3.227 1.318 10.067 1.00 76.88 110 PHE A O 1
ATOM 875 N N . MET A 1 111 ? 2.867 1.878 7.926 1.00 77.38 111 MET A N 1
ATOM 876 C CA . MET A 1 111 ? 1.588 2.528 8.184 1.00 77.38 111 MET A CA 1
ATOM 877 C C . MET A 1 111 ? 0.501 1.529 8.584 1.00 77.38 111 MET A C 1
ATOM 879 O O . MET A 1 111 ? -0.278 1.816 9.491 1.00 77.38 111 MET A O 1
ATOM 883 N N . CYS A 1 112 ? 0.488 0.337 7.984 1.00 76.75 112 CYS A N 1
ATOM 884 C CA . CYS A 1 112 ? -0.415 -0.743 8.374 1.00 76.75 112 CYS A CA 1
ATOM 885 C C . CYS A 1 112 ? -0.220 -1.140 9.851 1.00 76.75 112 CYS A C 1
ATOM 887 O O . CYS A 1 112 ? -1.175 -1.134 10.626 1.00 76.75 112 CYS A O 1
ATOM 889 N N . GLY A 1 113 ? 1.031 -1.352 10.283 1.00 79.62 113 GLY A N 1
ATOM 890 C CA . GLY A 1 113 ? 1.349 -1.615 11.695 1.00 79.62 113 GLY A CA 1
ATOM 891 C C . GLY A 1 113 ? 0.905 -0.486 12.635 1.00 79.62 113 GLY A C 1
ATOM 892 O O . GLY A 1 113 ? 0.359 -0.731 13.712 1.00 79.62 113 GLY A O 1
ATOM 893 N N . SER A 1 114 ? 1.069 0.766 12.204 1.00 81.25 114 SER A N 1
ATOM 894 C CA . SER A 1 114 ? 0.639 1.938 12.976 1.00 81.25 114 SER A CA 1
ATOM 895 C C . SER A 1 114 ? -0.888 2.020 13.126 1.00 81.25 114 SER A C 1
ATOM 897 O O . SER A 1 114 ? -1.378 2.391 14.194 1.00 81.25 114 SER A O 1
ATOM 899 N N . LEU A 1 115 ? -1.650 1.635 12.093 1.00 81.62 115 LEU A N 1
ATOM 900 C CA . LEU A 1 115 ? -3.117 1.566 12.139 1.00 81.62 115 LEU A CA 1
ATOM 901 C C . LEU A 1 115 ? -3.608 0.530 13.153 1.00 81.62 115 LEU A C 1
ATOM 903 O O . LEU A 1 115 ? -4.548 0.811 13.897 1.00 81.62 115 LEU A O 1
ATOM 907 N N . PHE A 1 116 ? -2.959 -0.630 13.224 1.00 84.38 116 PHE A N 1
ATOM 908 C CA . PHE A 1 116 ? -3.289 -1.674 14.193 1.00 84.38 116 PHE A CA 1
ATOM 909 C C . PHE A 1 116 ? -3.059 -1.218 15.640 1.00 84.38 116 PHE A C 1
ATOM 911 O O . PHE A 1 116 ? -3.956 -1.323 16.483 1.00 84.38 116 PHE A O 1
ATOM 918 N N . ILE A 1 117 ? -1.909 -0.590 15.914 1.00 88.00 117 ILE A N 1
ATOM 919 C CA . ILE A 1 117 ? -1.603 -0.006 17.230 1.00 88.00 117 ILE A CA 1
ATOM 920 C C . ILE A 1 117 ? -2.624 1.077 17.592 1.00 88.00 117 ILE A C 1
ATOM 922 O O . ILE A 1 117 ? -3.131 1.110 18.714 1.00 88.00 117 ILE A O 1
ATOM 926 N N . PHE A 1 118 ? -2.958 1.952 16.643 1.00 86.12 118 PHE A N 1
ATOM 927 C CA . PHE A 1 118 ? -3.938 3.011 16.855 1.00 86.12 118 PHE A CA 1
ATOM 928 C C . PHE A 1 118 ? -5.347 2.454 17.109 1.00 86.12 118 PHE A C 1
ATOM 930 O O . PHE A 1 118 ? -6.023 2.906 18.033 1.00 86.12 118 PHE A O 1
ATOM 937 N N . SER A 1 119 ? -5.764 1.423 16.367 1.00 88.19 119 SER A N 1
ATOM 938 C CA . SER A 1 119 ? -7.025 0.705 16.589 1.00 88.19 119 SER A CA 1
ATOM 939 C C . SER A 1 119 ? -7.118 0.156 18.014 1.00 88.19 119 SER A C 1
ATOM 941 O O . SER A 1 119 ? -8.124 0.368 18.695 1.00 88.19 119 SER A O 1
ATOM 943 N N . GLY A 1 120 ? -6.050 -0.485 18.502 1.00 88.38 120 GLY A N 1
ATOM 944 C CA . GLY A 1 120 ? -5.962 -0.982 19.878 1.00 88.38 120 GLY A CA 1
ATOM 945 C C . GLY A 1 120 ? -5.909 0.130 20.936 1.00 88.38 120 GLY A C 1
ATOM 946 O O . GLY A 1 120 ? -6.543 0.038 21.984 1.00 88.38 120 GLY A O 1
ATOM 947 N N . ALA A 1 121 ? -5.204 1.231 20.675 1.00 88.38 121 ALA A N 1
ATOM 948 C CA . ALA A 1 121 ? -5.160 2.364 21.600 1.00 88.38 121 ALA A CA 1
ATOM 949 C C . ALA A 1 121 ? -6.541 3.020 21.763 1.00 88.38 121 ALA A C 1
ATOM 951 O O . ALA A 1 121 ? -6.946 3.367 22.877 1.00 88.38 121 ALA A O 1
ATOM 952 N N . LEU A 1 122 ? -7.293 3.151 20.667 1.00 87.38 122 LEU A N 1
ATOM 953 C CA . LEU A 1 122 ? -8.647 3.695 20.686 1.00 87.38 122 LEU A CA 1
ATOM 954 C C . LEU A 1 122 ? -9.637 2.815 21.437 1.00 87.38 122 LEU A C 1
ATOM 956 O O . LEU A 1 122 ? -10.515 3.361 22.101 1.00 87.38 122 LEU A O 1
ATOM 960 N N . THR A 1 123 ? -9.523 1.487 21.365 1.00 89.00 123 THR A N 1
ATOM 961 C CA . THR A 1 123 ? -10.407 0.594 22.134 1.00 89.00 123 THR A CA 1
ATOM 962 C C . THR A 1 123 ? -10.156 0.727 23.630 1.00 89.00 123 THR A C 1
ATOM 964 O O . THR A 1 123 ? -11.110 0.865 24.396 1.00 89.00 123 THR A O 1
ATOM 967 N N . VAL A 1 124 ? -8.891 0.804 24.054 1.00 90.31 124 VAL A N 1
ATOM 968 C CA . VAL A 1 124 ? -8.529 1.063 25.459 1.00 90.31 124 VAL A CA 1
ATOM 969 C C . VAL A 1 124 ? -8.998 2.451 25.906 1.00 90.31 124 VAL A C 1
ATOM 971 O O . VAL A 1 124 ? -9.520 2.617 27.012 1.00 90.31 124 VAL A O 1
ATOM 974 N N . PHE A 1 125 ? -8.860 3.467 25.052 1.00 87.31 125 PHE A N 1
ATOM 975 C CA . PHE A 1 125 ? -9.350 4.811 25.351 1.00 87.31 125 PHE A CA 1
ATOM 976 C C . PHE A 1 125 ? -10.883 4.855 25.456 1.00 87.31 125 PHE A C 1
ATOM 978 O O . PHE A 1 125 ? -11.414 5.452 26.395 1.00 87.31 125 PHE A O 1
ATOM 985 N N . ALA A 1 126 ? -11.592 4.162 24.558 1.00 86.81 126 ALA A N 1
ATOM 986 C CA . ALA A 1 126 ? -13.045 4.011 24.595 1.00 86.81 126 ALA A CA 1
ATOM 987 C C . ALA A 1 126 ? -13.520 3.307 25.873 1.00 86.81 126 ALA A C 1
ATOM 989 O O . ALA A 1 126 ? -14.577 3.655 26.396 1.00 86.81 126 ALA A O 1
ATOM 990 N N . GLN A 1 127 ? -12.730 2.369 26.403 1.00 88.12 127 GLN A N 1
ATOM 991 C CA . GLN A 1 127 ? -13.005 1.729 27.688 1.00 88.12 127 GLN A CA 1
ATOM 992 C C . GLN A 1 127 ? -12.799 2.688 28.868 1.00 88.12 127 GLN A C 1
ATOM 994 O O . GLN A 1 127 ? -13.607 2.700 29.793 1.00 88.12 127 GLN A O 1
ATOM 999 N N . ARG A 1 128 ? -11.735 3.504 28.852 1.00 86.62 128 ARG A N 1
ATOM 1000 C CA . ARG A 1 128 ? -11.437 4.448 29.946 1.00 86.62 128 ARG A CA 1
ATOM 1001 C C . ARG A 1 128 ? -12.408 5.623 30.016 1.00 86.62 128 ARG A C 1
ATOM 1003 O O . ARG A 1 128 ? -12.716 6.082 31.112 1.00 86.62 128 ARG A O 1
ATOM 1010 N N . ARG A 1 129 ? -12.840 6.156 28.871 1.00 83.38 129 ARG A N 1
ATOM 1011 C CA . ARG A 1 129 ? -13.787 7.279 28.787 1.00 83.38 129 ARG A CA 1
ATOM 1012 C C . ARG A 1 129 ? -14.853 6.987 27.728 1.00 83.38 129 ARG A C 1
ATOM 1014 O O . ARG A 1 129 ? -14.725 7.454 26.591 1.00 83.38 129 ARG A O 1
ATOM 1021 N N . PRO A 1 130 ? -15.897 6.216 28.081 1.00 81.81 130 PRO A N 1
ATOM 1022 C CA . PRO A 1 130 ? -16.924 5.824 27.130 1.00 81.81 130 PRO A CA 1
ATOM 1023 C C . PRO A 1 130 ? -17.794 7.031 26.772 1.00 81.81 130 PRO A C 1
ATOM 1025 O O . PRO A 1 130 ? -18.648 7.457 27.541 1.00 81.81 130 PRO A O 1
ATOM 1028 N N . THR A 1 131 ? -17.578 7.586 25.581 1.00 86.81 131 THR A N 1
ATOM 1029 C CA . THR A 1 131 ? -18.511 8.526 24.946 1.00 86.81 131 THR A CA 1
ATOM 1030 C C . THR A 1 131 ? -19.086 7.887 23.686 1.00 86.81 131 THR A C 1
ATOM 1032 O O . THR A 1 131 ? -18.448 7.024 23.075 1.00 86.81 131 THR A O 1
ATOM 1035 N N . MET A 1 132 ? -20.271 8.326 23.257 1.00 82.12 132 MET A N 1
ATOM 1036 C CA . MET A 1 132 ? -20.914 7.800 22.046 1.00 82.12 132 MET A CA 1
ATOM 1037 C C . MET A 1 132 ? -20.040 7.976 20.798 1.00 82.12 132 MET A C 1
ATOM 1039 O O . MET A 1 132 ? -19.964 7.072 19.963 1.00 82.12 132 MET A O 1
ATOM 1043 N N . TYR A 1 133 ? -19.331 9.104 20.703 1.00 86.50 133 TYR A N 1
ATOM 1044 C CA . TYR A 1 133 ? -18.401 9.390 19.612 1.00 86.50 133 TYR A CA 1
ATOM 1045 C C . TYR A 1 133 ? -17.157 8.498 19.676 1.00 86.50 133 TYR A C 1
ATOM 1047 O O . TYR A 1 133 ? -16.812 7.876 18.672 1.00 86.50 133 TYR A O 1
ATOM 1055 N N . THR A 1 134 ? -16.533 8.356 20.852 1.00 85.06 134 THR A N 1
ATOM 1056 C CA . THR A 1 134 ? -15.342 7.509 21.028 1.00 85.06 134 THR A CA 1
ATOM 1057 C C . THR A 1 134 ? -15.648 6.039 20.731 1.00 85.06 134 THR A C 1
ATOM 1059 O O . THR A 1 134 ? -14.875 5.379 20.042 1.00 85.06 134 THR A O 1
ATOM 1062 N N . MET A 1 135 ? -16.799 5.528 21.186 1.00 87.81 135 MET A N 1
ATOM 1063 C CA . MET A 1 135 ? -17.240 4.163 20.874 1.00 87.81 135 MET A CA 1
ATOM 1064 C C . MET A 1 135 ? -17.514 3.973 19.384 1.00 87.81 135 MET A C 1
ATOM 1066 O O . MET A 1 135 ? -17.119 2.959 18.815 1.00 87.81 135 MET A O 1
ATOM 1070 N N . SER A 1 136 ? -18.164 4.943 18.733 1.00 87.81 136 SER A N 1
ATOM 1071 C CA . SER A 1 136 ? -18.414 4.863 17.292 1.00 87.81 136 SER A CA 1
ATOM 1072 C C . SER A 1 136 ? -17.109 4.850 16.498 1.00 87.81 136 SER A C 1
ATOM 1074 O O . SER A 1 136 ? -16.975 4.060 15.568 1.00 87.81 136 SER A O 1
ATOM 1076 N N . TYR A 1 137 ? -16.138 5.676 16.889 1.00 88.38 137 TYR A N 1
ATOM 1077 C CA . TYR A 1 137 ? -14.831 5.718 16.245 1.00 88.38 137 TYR A CA 1
ATOM 1078 C C . TYR A 1 137 ? -14.048 4.414 16.448 1.00 88.38 137 TYR A C 1
ATOM 1080 O O . TYR A 1 137 ? -13.540 3.857 15.480 1.00 88.38 137 TYR A O 1
ATOM 1088 N N . ALA A 1 138 ? -14.037 3.861 17.665 1.00 90.19 138 ALA A N 1
ATOM 1089 C CA . ALA A 1 138 ? -13.412 2.569 17.939 1.00 90.19 138 ALA A CA 1
ATOM 1090 C C . ALA A 1 138 ? -14.035 1.432 17.108 1.00 90.19 138 ALA A C 1
ATOM 1092 O O . ALA A 1 138 ? -13.302 0.621 16.549 1.00 90.19 138 ALA A O 1
ATOM 1093 N N . ILE A 1 139 ? -15.366 1.389 16.963 1.00 91.62 139 ILE A N 1
ATOM 1094 C CA . ILE A 1 139 ? -16.038 0.400 16.102 1.00 91.62 139 ILE A CA 1
ATOM 1095 C C . ILE A 1 139 ? -15.576 0.553 14.648 1.00 91.62 139 ILE A C 1
ATOM 1097 O O . ILE A 1 139 ? -15.173 -0.431 14.035 1.00 91.62 139 ILE A O 1
ATOM 1101 N N . VAL A 1 140 ? -15.594 1.775 14.105 1.00 92.69 140 VAL A N 1
ATOM 1102 C CA . VAL A 1 140 ? -15.209 2.036 12.707 1.00 92.69 140 VAL A CA 1
ATOM 1103 C C . VAL A 1 140 ? -13.759 1.629 12.442 1.00 92.69 140 VAL A C 1
ATOM 1105 O O . VAL A 1 140 ? -13.498 0.910 11.480 1.00 92.69 140 VAL A O 1
ATOM 1108 N N . VAL A 1 141 ? -12.819 2.034 13.300 1.00 89.25 141 VAL A N 1
ATOM 1109 C CA . VAL A 1 141 ? -11.393 1.728 13.105 1.00 89.25 141 VAL A CA 1
ATOM 1110 C C . VAL A 1 141 ? -11.120 0.223 13.226 1.00 89.25 141 VAL A C 1
ATOM 1112 O O . VAL A 1 141 ? -10.358 -0.313 12.424 1.00 89.25 141 VAL A O 1
ATOM 1115 N N . ASN A 1 142 ? -11.797 -0.495 14.132 1.00 92.00 142 ASN A N 1
ATOM 1116 C CA . ASN A 1 142 ? -11.644 -1.952 14.221 1.00 92.00 142 ASN A CA 1
ATOM 1117 C C . ASN A 1 142 ? -12.289 -2.701 13.050 1.00 92.00 142 ASN A C 1
ATOM 1119 O O . ASN A 1 142 ? -11.763 -3.736 12.658 1.00 92.00 142 ASN A O 1
ATOM 1123 N N . ILE A 1 143 ? -13.381 -2.195 12.461 1.00 92.38 143 ILE A N 1
ATOM 1124 C CA . ILE A 1 143 ? -13.942 -2.770 11.226 1.00 92.38 143 ILE A CA 1
ATOM 1125 C C . ILE A 1 143 ? -12.925 -2.645 10.088 1.00 92.38 143 ILE A C 1
ATOM 1127 O O . ILE A 1 143 ? -12.666 -3.621 9.390 1.00 92.38 143 ILE A O 1
ATOM 1131 N N . ILE A 1 144 ? -12.309 -1.469 9.927 1.00 88.88 144 ILE A N 1
ATOM 1132 C CA . ILE A 1 144 ? -11.268 -1.252 8.910 1.00 88.88 144 ILE A CA 1
ATOM 1133 C C . ILE A 1 144 ? -10.079 -2.194 9.153 1.00 88.88 144 ILE A C 1
ATOM 1135 O O . ILE A 1 144 ? -9.642 -2.876 8.229 1.00 88.88 144 ILE A O 1
ATOM 1139 N N . SER A 1 145 ? -9.603 -2.280 10.397 1.00 89.88 145 SER A N 1
ATOM 1140 C CA . SER A 1 145 ? -8.528 -3.190 10.814 1.00 89.88 145 SER A CA 1
ATOM 1141 C C . SER A 1 145 ? -8.852 -4.663 10.512 1.00 89.88 145 SER A C 1
ATOM 1143 O O . SER A 1 145 ? -8.049 -5.366 9.901 1.00 89.88 145 SER A O 1
ATOM 1145 N N . SER A 1 146 ? -10.070 -5.108 10.833 1.00 92.50 146 SER A N 1
ATOM 1146 C CA . SER A 1 146 ? -10.561 -6.462 10.550 1.00 92.50 146 SER A CA 1
ATOM 1147 C C . SER A 1 146 ? -10.581 -6.769 9.046 1.00 92.50 146 SER A C 1
ATOM 1149 O O . SER A 1 146 ? -10.107 -7.825 8.627 1.00 92.50 146 SER A O 1
ATOM 1151 N N . CYS A 1 147 ? -11.038 -5.829 8.209 1.00 89.81 147 CYS A N 1
ATOM 1152 C CA . CYS A 1 147 ? -10.995 -5.979 6.751 1.00 89.81 147 CYS A CA 1
ATOM 1153 C C . CYS A 1 147 ? -9.559 -6.131 6.226 1.00 89.81 147 CYS A C 1
ATOM 1155 O O . CYS A 1 147 ? -9.301 -6.991 5.383 1.00 89.81 147 CYS A O 1
ATOM 1157 N N . ILE A 1 148 ? -8.621 -5.319 6.728 1.00 87.88 148 ILE A N 1
ATOM 1158 C CA . ILE A 1 148 ? -7.205 -5.381 6.336 1.00 87.88 148 ILE A CA 1
ATOM 1159 C C . ILE A 1 148 ? -6.590 -6.721 6.762 1.00 87.88 148 ILE A C 1
ATOM 1161 O O . ILE A 1 148 ? -5.937 -7.372 5.947 1.00 87.88 148 ILE A O 1
ATOM 1165 N N . ALA A 1 149 ? -6.845 -7.175 7.993 1.00 89.94 149 ALA A N 1
ATOM 1166 C CA . ALA A 1 149 ? -6.38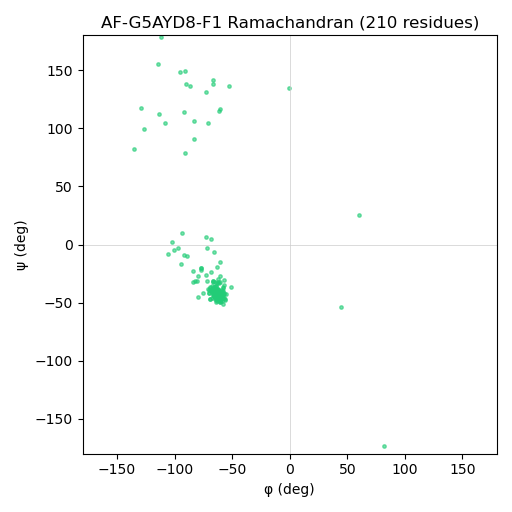6 -8.475 8.480 1.00 89.94 149 ALA A CA 1
ATOM 1167 C C . ALA A 1 149 ? -6.967 -9.638 7.651 1.00 89.94 149 ALA A C 1
ATOM 1169 O O . ALA A 1 149 ? -6.246 -10.572 7.302 1.00 89.94 149 ALA A O 1
ATOM 1170 N N . GLY A 1 150 ? -8.244 -9.557 7.261 1.00 91.50 150 GLY A N 1
ATOM 1171 C CA . GLY A 1 150 ? -8.884 -10.531 6.374 1.00 91.50 150 GLY A CA 1
ATOM 1172 C C . GLY A 1 150 ? -8.225 -10.611 4.992 1.00 91.50 150 GLY A C 1
ATOM 1173 O O . GLY A 1 150 ? -7.922 -11.706 4.519 1.00 91.50 150 GLY A O 1
ATOM 1174 N N . LEU A 1 151 ? -7.939 -9.465 4.363 1.00 89.69 151 LEU A N 1
ATOM 1175 C CA . LEU A 1 151 ? -7.192 -9.412 3.098 1.00 89.69 151 LEU A CA 1
ATOM 1176 C C . LEU A 1 151 ? -5.765 -9.964 3.249 1.00 89.69 151 LEU A C 1
ATOM 1178 O O . LEU A 1 151 ? -5.297 -10.698 2.378 1.00 89.69 151 LEU A O 1
ATOM 1182 N N . GLY A 1 152 ? -5.092 -9.653 4.361 1.00 87.81 152 GLY A N 1
ATOM 1183 C CA . GLY A 1 152 ? -3.762 -10.174 4.683 1.00 87.81 152 GLY A CA 1
ATOM 1184 C C . GLY A 1 152 ? -3.738 -11.698 4.807 1.00 87.81 152 GLY A C 1
ATOM 1185 O O . GLY A 1 152 ? -2.872 -12.346 4.224 1.00 87.81 152 GLY A O 1
ATOM 1186 N N . LEU A 1 153 ? -4.727 -12.289 5.485 1.00 92.94 153 LEU A N 1
ATOM 1187 C CA . LEU A 1 153 ? -4.860 -13.745 5.582 1.00 92.94 153 LEU A CA 1
ATOM 1188 C C . LEU A 1 153 ? -5.075 -14.391 4.216 1.00 92.94 153 LEU A C 1
ATOM 1190 O O . LEU A 1 153 ? -4.421 -15.385 3.916 1.00 92.94 153 LEU A O 1
ATOM 1194 N N . LEU A 1 154 ? -5.933 -13.818 3.365 1.00 91.38 154 LEU A N 1
ATOM 1195 C CA . LEU A 1 154 ? -6.133 -14.326 2.005 1.00 91.38 154 LEU A CA 1
ATOM 1196 C C . LEU A 1 154 ? -4.815 -14.338 1.218 1.00 91.38 154 LEU A C 1
ATOM 1198 O O . LEU A 1 154 ? -4.468 -15.358 0.624 1.00 91.38 154 LEU A O 1
ATOM 1202 N N . LEU A 1 155 ? -4.038 -13.254 1.271 1.00 88.62 155 LEU A N 1
ATOM 1203 C CA . LEU A 1 155 ? -2.735 -13.178 0.603 1.00 88.62 155 LEU A CA 1
ATOM 1204 C C . LEU A 1 155 ? -1.743 -14.223 1.134 1.00 88.62 155 LEU A C 1
ATOM 1206 O O . LEU A 1 155 ? -1.115 -14.921 0.338 1.00 88.62 155 LEU A O 1
ATOM 1210 N N . LEU A 1 156 ? -1.650 -14.389 2.455 1.00 90.38 156 LEU A N 1
ATOM 1211 C CA . LEU A 1 156 ? -0.770 -15.383 3.080 1.00 90.38 156 LEU A CA 1
ATOM 1212 C C . LEU A 1 156 ? -1.189 -16.820 2.745 1.00 90.38 156 LEU A C 1
ATOM 1214 O O . LEU A 1 156 ? -0.331 -17.667 2.516 1.00 90.38 156 LEU A O 1
ATOM 1218 N N . THR A 1 157 ? -2.493 -17.114 2.647 1.00 90.88 157 THR A N 1
ATOM 1219 C CA . THR A 1 157 ? -2.941 -18.446 2.201 1.00 90.88 157 THR A CA 1
ATOM 1220 C C . THR A 1 157 ? -2.513 -18.747 0.770 1.00 90.88 157 THR A C 1
ATOM 1222 O O . THR A 1 157 ? -2.076 -19.863 0.488 1.00 90.88 157 THR A O 1
ATOM 1225 N N . VAL A 1 158 ? -2.581 -17.757 -0.127 1.00 90.12 158 VAL A N 1
ATOM 1226 C CA . VAL A 1 158 ? -2.102 -17.907 -1.505 1.00 90.12 158 VAL A CA 1
ATOM 1227 C C . VAL A 1 158 ? -0.588 -18.127 -1.515 1.00 90.12 158 VAL A C 1
ATOM 1229 O O . VAL A 1 158 ? -0.133 -19.074 -2.153 1.00 90.12 158 VAL A O 1
ATOM 1232 N N . GLU A 1 159 ? 0.185 -17.336 -0.766 1.00 89.12 159 GLU A N 1
ATOM 1233 C CA . GLU A 1 159 ? 1.643 -17.495 -0.657 1.00 89.12 159 GLU A CA 1
ATOM 1234 C C . GLU A 1 159 ? 2.030 -18.892 -0.148 1.00 89.12 159 GLU A C 1
ATOM 1236 O O . GLU A 1 159 ? 2.817 -19.591 -0.788 1.00 89.12 159 GLU A O 1
ATOM 1241 N N . LEU A 1 160 ? 1.440 -19.333 0.966 1.00 89.50 160 LEU A N 1
ATOM 1242 C CA . LEU A 1 160 ? 1.704 -20.648 1.548 1.00 89.50 160 LEU A CA 1
ATOM 1243 C C . LEU A 1 160 ? 1.290 -21.777 0.599 1.00 89.50 160 LEU A C 1
ATOM 1245 O O . LEU A 1 160 ? 2.013 -22.767 0.484 1.00 89.50 160 LEU A O 1
ATOM 1249 N N . SER A 1 161 ? 0.175 -21.628 -0.125 1.00 87.75 161 SER A N 1
ATOM 1250 C CA . SER A 1 161 ? -0.238 -22.610 -1.132 1.00 87.75 161 SER A CA 1
ATOM 1251 C C . SER A 1 161 ? 0.791 -22.717 -2.261 1.00 87.75 1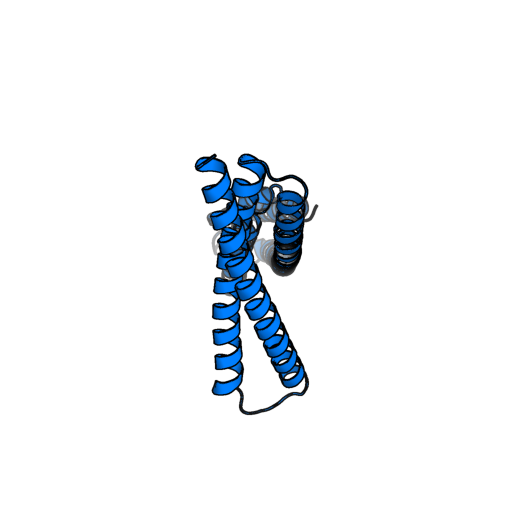61 SER A C 1
ATOM 1253 O O . SER A 1 161 ? 1.232 -23.816 -2.587 1.00 87.75 161 SER A O 1
ATOM 1255 N N . VAL A 1 162 ? 1.267 -21.586 -2.790 1.00 87.38 162 VAL A N 1
ATOM 1256 C CA . VAL A 1 162 ? 2.312 -21.536 -3.821 1.00 87.38 162 VAL A CA 1
ATOM 1257 C C . VAL A 1 162 ? 3.604 -22.170 -3.308 1.00 87.38 162 VAL A C 1
ATOM 1259 O O . VAL A 1 162 ? 4.187 -23.012 -3.991 1.00 87.38 162 VAL A O 1
ATOM 1262 N N . ALA A 1 163 ? 4.019 -21.843 -2.084 1.00 83.25 163 ALA A N 1
ATOM 1263 C CA . ALA A 1 163 ? 5.221 -22.400 -1.472 1.00 83.25 163 ALA A CA 1
ATOM 1264 C C . ALA A 1 163 ? 5.146 -23.927 -1.286 1.00 83.25 163 ALA A C 1
ATOM 1266 O O . ALA A 1 163 ? 6.171 -24.598 -1.381 1.00 83.25 163 ALA A O 1
ATOM 1267 N N . ILE A 1 164 ? 3.954 -24.480 -1.034 1.00 82.94 164 ILE A N 1
ATOM 1268 C CA . ILE A 1 164 ? 3.734 -25.926 -0.884 1.00 82.94 164 ILE A CA 1
ATOM 1269 C C . ILE A 1 164 ? 3.663 -26.631 -2.246 1.00 82.94 164 ILE A C 1
ATOM 1271 O O . ILE A 1 164 ? 4.266 -27.688 -2.402 1.00 82.94 164 ILE A O 1
ATOM 1275 N N . PHE A 1 165 ? 2.935 -26.075 -3.221 1.00 82.44 165 PHE A N 1
ATOM 1276 C CA . PHE A 1 165 ? 2.649 -26.754 -4.492 1.00 82.44 165 PHE A CA 1
ATOM 1277 C C . PHE A 1 165 ? 3.749 -26.612 -5.552 1.00 82.44 165 PHE A C 1
ATOM 1279 O O . PHE A 1 165 ? 3.915 -27.518 -6.362 1.00 82.44 165 PHE A O 1
ATOM 1286 N N . LEU A 1 166 ? 4.475 -25.490 -5.593 1.00 74.25 166 LEU A N 1
ATOM 1287 C CA . LEU A 1 166 ? 5.378 -25.168 -6.711 1.00 74.25 166 LEU A CA 1
ATOM 1288 C C . LEU A 1 166 ? 6.859 -25.450 -6.432 1.00 74.25 166 LEU A C 1
ATOM 1290 O O . LEU A 1 166 ? 7.679 -25.291 -7.333 1.00 74.25 166 LEU A O 1
ATOM 1294 N N . THR A 1 167 ? 7.226 -25.852 -5.213 1.00 66.12 167 THR A N 1
ATOM 1295 C CA . THR A 1 167 ? 8.639 -25.874 -4.809 1.00 66.12 167 THR A CA 1
ATOM 1296 C C . THR A 1 167 ? 9.065 -27.230 -4.260 1.00 66.12 167 THR A C 1
ATOM 1298 O O . THR A 1 167 ? 8.854 -27.531 -3.089 1.00 66.12 167 THR A O 1
ATOM 1301 N N . GLU A 1 168 ? 9.718 -28.038 -5.100 1.00 64.12 168 GLU A N 1
ATOM 1302 C CA . GLU A 1 168 ? 10.263 -29.350 -4.712 1.00 64.12 168 GLU A CA 1
ATOM 1303 C C . GLU A 1 168 ? 11.651 -29.278 -4.050 1.00 64.12 168 GLU A C 1
ATOM 1305 O O . GLU A 1 168 ? 12.029 -30.190 -3.315 1.00 64.12 168 GLU A O 1
ATOM 1310 N N . THR A 1 169 ? 12.433 -28.214 -4.274 1.00 59.34 169 THR A N 1
ATOM 1311 C CA . THR A 1 169 ? 13.834 -28.147 -3.822 1.00 59.34 169 THR A CA 1
ATOM 1312 C C . THR A 1 169 ? 14.039 -27.080 -2.746 1.00 59.34 169 THR A C 1
ATOM 1314 O O . THR A 1 169 ? 13.929 -25.875 -2.969 1.00 59.34 169 THR A O 1
ATOM 1317 N N . SER A 1 170 ? 14.337 -27.520 -1.522 1.00 56.44 170 SER A N 1
ATOM 1318 C CA . SER A 1 170 ? 14.451 -26.626 -0.369 1.00 56.44 170 SER A CA 1
ATOM 1319 C C . SER A 1 170 ? 15.833 -25.968 -0.293 1.00 56.44 170 SER A C 1
ATOM 1321 O O . SER A 1 170 ? 16.745 -26.477 0.363 1.00 56.44 170 SER A O 1
ATOM 1323 N N . MET A 1 171 ? 15.986 -24.800 -0.912 1.00 71.81 171 MET A N 1
ATOM 1324 C CA . MET A 1 171 ? 17.050 -23.867 -0.532 1.00 71.81 171 MET A CA 1
ATOM 1325 C C . MET A 1 171 ? 16.773 -23.336 0.887 1.00 71.81 171 MET A C 1
ATOM 1327 O O . MET A 1 171 ? 15.632 -23.022 1.226 1.00 71.81 171 MET A O 1
ATOM 1331 N N . TRP A 1 172 ? 17.803 -23.218 1.734 1.00 71.25 172 TRP A N 1
ATOM 1332 C CA . TRP A 1 172 ? 17.648 -22.846 3.155 1.00 71.25 172 TRP A CA 1
ATOM 1333 C C . TRP A 1 172 ? 16.920 -21.502 3.357 1.00 71.25 172 TRP A C 1
ATOM 1335 O O . TRP A 1 172 ? 16.096 -21.377 4.261 1.00 71.25 172 TRP A O 1
ATOM 1345 N N . GLN A 1 173 ? 17.141 -20.542 2.451 1.00 72.56 173 GLN A N 1
ATOM 1346 C CA . GLN A 1 173 ? 16.467 -19.234 2.429 1.00 72.56 173 GLN A CA 1
ATOM 1347 C C . GLN A 1 173 ? 14.942 -19.332 2.271 1.00 72.56 173 GLN A C 1
ATOM 1349 O O . GLN A 1 173 ? 14.203 -18.509 2.799 1.00 72.56 173 GLN A O 1
ATOM 1354 N N . MET A 1 174 ? 14.452 -20.345 1.561 1.00 76.25 174 MET A N 1
ATOM 1355 C CA . MET A 1 174 ? 13.019 -20.526 1.348 1.00 76.25 174 MET A CA 1
ATOM 1356 C C . MET A 1 174 ? 12.346 -21.186 2.552 1.00 76.25 174 MET A C 1
ATOM 1358 O O . MET A 1 174 ? 11.203 -20.881 2.883 1.00 76.25 174 MET A O 1
ATOM 1362 N N . ARG A 1 175 ? 13.079 -22.049 3.267 1.00 78.25 175 ARG A N 1
ATOM 1363 C CA . ARG A 1 175 ? 12.593 -22.669 4.504 1.00 78.25 175 ARG A CA 1
ATOM 1364 C C . ARG A 1 175 ? 12.424 -21.640 5.621 1.00 78.25 175 ARG A C 1
ATOM 1366 O O . ARG A 1 175 ? 11.432 -21.699 6.340 1.00 78.25 175 ARG A O 1
ATOM 1373 N N . SER A 1 176 ? 13.354 -20.692 5.749 1.00 79.81 176 SER A N 1
ATOM 1374 C CA . S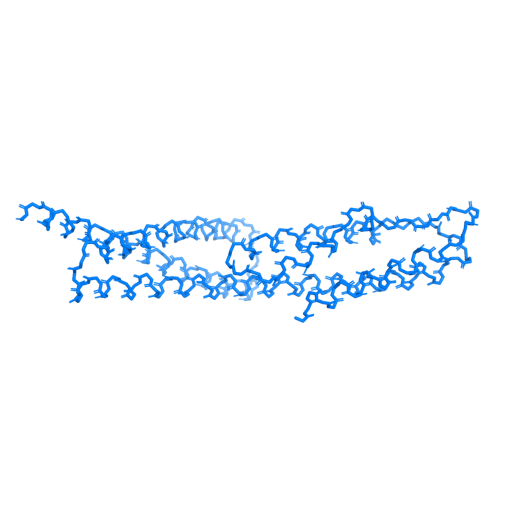ER A 1 176 ? 13.213 -19.585 6.701 1.00 79.81 176 SER A CA 1
ATOM 1375 C C . SER A 1 176 ? 12.070 -18.638 6.318 1.00 79.81 176 SER A C 1
ATOM 1377 O O . SER A 1 176 ? 11.315 -18.234 7.199 1.00 79.81 176 SER A O 1
ATOM 1379 N N . ALA A 1 177 ? 11.885 -18.344 5.025 1.00 80.62 177 ALA A N 1
ATOM 1380 C CA . ALA A 1 177 ? 10.766 -17.529 4.542 1.00 80.62 177 ALA A CA 1
ATOM 1381 C C . ALA A 1 177 ? 9.400 -18.174 4.834 1.00 80.62 177 ALA A C 1
ATOM 1383 O O . ALA A 1 177 ? 8.505 -17.506 5.346 1.00 80.62 177 ALA A O 1
ATOM 1384 N N . LYS A 1 178 ? 9.262 -19.488 4.606 1.00 82.94 178 LYS A N 1
ATOM 1385 C CA . LYS A 1 178 ? 8.038 -20.233 4.933 1.00 82.94 178 LYS A CA 1
ATOM 1386 C C . LYS A 1 178 ? 7.711 -20.176 6.427 1.00 82.94 178 LYS A C 1
ATOM 1388 O O . LYS A 1 178 ? 6.585 -19.854 6.783 1.00 82.94 178 LYS A O 1
ATOM 1393 N N . MET A 1 179 ? 8.699 -20.433 7.290 1.00 86.38 179 MET A N 1
ATOM 1394 C CA . MET A 1 179 ? 8.520 -20.335 8.746 1.00 86.38 179 MET A CA 1
ATOM 1395 C C . MET A 1 179 ? 8.055 -18.933 9.157 1.00 86.38 179 MET A C 1
ATOM 1397 O O . MET A 1 179 ? 7.149 -18.792 9.972 1.00 86.38 179 MET A O 1
ATOM 1401 N N . LEU A 1 180 ? 8.644 -17.886 8.570 1.00 87.50 180 LEU A N 1
ATOM 1402 C CA . LEU A 1 180 ? 8.241 -16.507 8.834 1.00 87.50 180 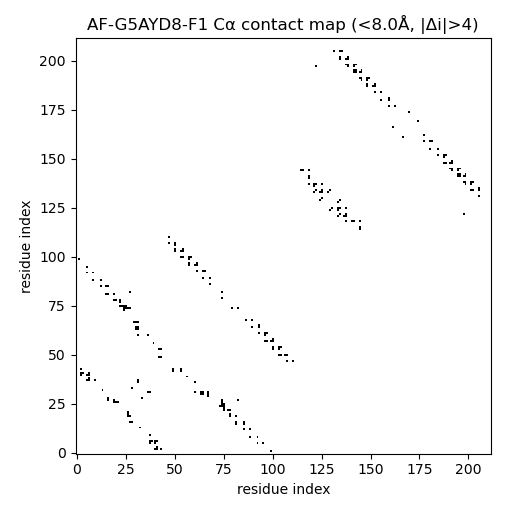LEU A CA 1
ATOM 1403 C C . LEU A 1 180 ? 6.794 -16.238 8.387 1.00 87.50 180 LEU A C 1
ATOM 1405 O O . LEU A 1 180 ? 6.031 -15.668 9.162 1.00 87.50 180 LEU A O 1
ATOM 1409 N N . SER A 1 181 ? 6.404 -16.676 7.185 1.00 86.56 181 SER A N 1
ATOM 1410 C CA . SER A 1 181 ? 5.034 -16.523 6.667 1.00 86.56 181 SER A CA 1
ATOM 1411 C C . SER A 1 181 ? 4.006 -17.256 7.548 1.00 86.56 181 SER A C 1
ATOM 1413 O O . SER A 1 181 ? 2.958 -1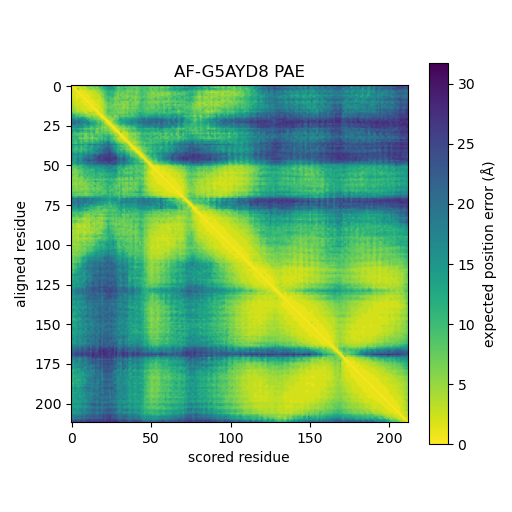6.696 7.867 1.00 86.56 181 SER A O 1
ATOM 1415 N N . GLU A 1 182 ? 4.338 -18.447 8.065 1.00 88.62 182 GLU A N 1
ATOM 1416 C CA . GLU A 1 182 ? 3.500 -19.177 9.033 1.00 88.62 182 GLU A CA 1
ATOM 1417 C C . GLU A 1 182 ? 3.293 -18.396 10.345 1.00 88.62 182 GLU A C 1
ATOM 1419 O O . GLU A 1 182 ? 2.169 -18.314 10.846 1.00 88.62 182 GLU A O 1
ATOM 1424 N N . TYR A 1 183 ? 4.343 -17.771 10.893 1.00 89.94 183 TYR A N 1
ATOM 1425 C CA . TYR A 1 183 ? 4.201 -16.914 12.076 1.00 89.94 183 TYR A CA 1
ATOM 1426 C C . TYR A 1 183 ? 3.319 -15.699 11.796 1.00 89.94 183 TYR A C 1
ATOM 1428 O O . TYR A 1 183 ? 2.422 -15.400 12.585 1.00 89.94 183 TYR A O 1
ATOM 1436 N N . VAL A 1 184 ? 3.554 -15.010 10.676 1.00 88.81 184 VAL A N 1
ATOM 1437 C CA . VAL A 1 184 ? 2.755 -13.840 10.291 1.00 88.81 184 VAL A CA 1
ATOM 1438 C C . VAL A 1 184 ? 1.286 -14.236 10.136 1.00 88.81 184 VAL A C 1
ATOM 1440 O O . VAL A 1 184 ? 0.423 -13.551 10.675 1.00 88.81 184 VAL A O 1
ATOM 1443 N N . PHE A 1 185 ? 0.995 -15.387 9.524 1.00 91.69 185 PHE A N 1
ATOM 1444 C CA . PHE A 1 185 ? -0.364 -15.915 9.400 1.00 91.69 185 PHE A CA 1
ATOM 1445 C C . PHE A 1 185 ? -1.059 -16.083 10.758 1.00 91.69 185 PHE A C 1
ATOM 1447 O O . PHE A 1 185 ? -2.185 -15.616 10.938 1.00 91.69 185 PHE A O 1
ATOM 1454 N N . LEU A 1 186 ? -0.385 -16.698 11.736 1.00 93.00 186 LEU A N 1
ATOM 1455 C CA . LEU A 1 186 ? -0.940 -16.885 13.080 1.00 93.00 186 LEU A CA 1
ATOM 1456 C C . LEU A 1 186 ? -1.206 -15.551 13.789 1.00 93.00 186 LEU A C 1
ATOM 1458 O O . LEU A 1 186 ? -2.271 -15.378 14.386 1.00 93.00 186 LEU A O 1
ATOM 1462 N N . PHE A 1 187 ? -0.273 -14.599 13.713 1.00 90.19 187 PHE A N 1
ATOM 1463 C CA . PHE A 1 187 ? -0.449 -13.285 14.336 1.00 90.19 187 PHE A CA 1
ATOM 1464 C C . PHE A 1 187 ? -1.563 -12.468 13.670 1.00 90.19 187 PHE A C 1
ATOM 1466 O O . PHE A 1 187 ? -2.363 -11.858 14.377 1.00 90.19 187 PHE A O 1
ATOM 1473 N N . THR A 1 188 ? -1.695 -12.513 12.341 1.00 89.94 188 THR A N 1
ATOM 1474 C CA . THR A 1 188 ? -2.801 -11.847 11.633 1.00 89.94 188 THR A CA 1
ATOM 1475 C C . THR A 1 188 ? -4.154 -12.501 11.940 1.00 89.94 188 THR A C 1
ATOM 1477 O O . THR A 1 188 ? -5.157 -11.804 12.090 1.00 89.94 188 THR A O 1
ATOM 1480 N N . ALA A 1 189 ? -4.206 -13.828 12.105 1.00 91.94 189 ALA A N 1
ATOM 1481 C CA . ALA A 1 189 ? -5.422 -14.524 12.532 1.00 91.94 189 ALA A CA 1
ATOM 1482 C C . ALA A 1 189 ? -5.834 -14.136 13.960 1.00 91.94 189 ALA A C 1
ATOM 1484 O O . ALA A 1 189 ? -7.016 -13.903 14.228 1.00 91.94 189 ALA A O 1
ATOM 1485 N N . LEU A 1 190 ? -4.860 -14.017 14.867 1.00 91.88 190 LEU A N 1
ATOM 1486 C CA . LEU A 1 190 ? -5.090 -13.540 16.228 1.00 91.88 190 LEU A CA 1
ATOM 1487 C C . LEU A 1 190 ? -5.622 -12.101 16.234 1.00 91.88 190 LEU A C 1
ATOM 1489 O O . LEU A 1 190 ? -6.571 -11.797 16.953 1.00 91.88 190 LEU A O 1
ATOM 1493 N N . GLU A 1 191 ? -5.053 -11.227 15.411 1.00 90.00 191 GLU A N 1
ATOM 1494 C CA . GLU A 1 191 ? -5.506 -9.846 15.260 1.00 90.00 191 GLU A CA 1
ATOM 1495 C C . GLU A 1 191 ? -6.945 -9.755 14.739 1.00 90.00 191 GLU A C 1
ATOM 1497 O O . GLU A 1 191 ? -7.773 -9.030 15.302 1.00 90.00 191 GLU A O 1
ATOM 1502 N N . LEU A 1 192 ? -7.291 -10.554 13.727 1.00 93.00 192 LEU A N 1
ATOM 1503 C CA . LEU A 1 192 ? -8.662 -10.643 13.232 1.00 93.00 192 LEU A CA 1
ATOM 1504 C C . LEU A 1 192 ? -9.629 -11.093 14.339 1.00 93.00 192 LEU A C 1
ATOM 1506 O O . LEU A 1 192 ? -10.714 -10.532 14.494 1.00 93.00 192 LEU A O 1
ATOM 1510 N N . PHE A 1 193 ? -9.235 -12.080 15.142 1.00 94.19 193 PHE A N 1
ATOM 1511 C CA . PHE A 1 193 ? -10.052 -12.552 16.254 1.00 94.19 193 PHE A CA 1
ATOM 1512 C C . PHE A 1 193 ? -10.260 -11.464 17.320 1.00 94.19 193 PHE A C 1
ATOM 1514 O O . PHE A 1 193 ? -11.396 -11.187 17.713 1.00 94.19 193 PHE A O 1
ATOM 1521 N N . VAL A 1 194 ? -9.184 -10.805 17.759 1.00 92.44 194 VAL A N 1
ATOM 1522 C CA . VAL A 1 194 ? -9.235 -9.758 18.792 1.00 92.44 194 VAL A CA 1
ATOM 1523 C C . VAL A 1 194 ? -10.065 -8.558 18.330 1.00 92.44 194 VAL A C 1
ATOM 1525 O O . VAL A 1 194 ? -10.876 -8.045 19.104 1.00 92.44 194 VAL A O 1
ATOM 1528 N N . THR A 1 195 ? -9.921 -8.130 17.074 1.00 92.00 195 THR A N 1
ATOM 1529 C CA . THR A 1 195 ? -10.697 -7.012 16.510 1.00 92.00 195 THR A CA 1
ATOM 1530 C C . THR A 1 195 ? -12.187 -7.343 16.415 1.00 92.00 195 THR A C 1
ATOM 1532 O O . THR A 1 195 ? -13.015 -6.522 16.814 1.00 92.00 195 THR A O 1
ATOM 1535 N N . CYS A 1 196 ? -12.552 -8.561 16.001 1.00 92.75 196 CYS A N 1
ATOM 1536 C CA . CYS A 1 196 ? -13.941 -9.032 16.006 1.00 92.75 196 CYS A CA 1
ATOM 1537 C C . CYS A 1 196 ? -14.558 -9.009 17.413 1.00 92.75 196 CYS A C 1
ATOM 1539 O O . CYS A 1 196 ? -15.666 -8.497 17.602 1.00 92.75 196 CYS A O 1
ATOM 1541 N N . VAL A 1 197 ? -13.824 -9.502 18.417 1.00 93.62 197 VAL A N 1
ATOM 1542 C CA . VAL A 1 197 ? -14.254 -9.437 19.821 1.00 93.62 197 VAL A CA 1
ATOM 1543 C C . VAL A 1 197 ? -14.425 -7.975 20.248 1.00 93.62 197 VAL A C 1
ATOM 1545 O O . VAL A 1 197 ? -15.484 -7.606 20.754 1.00 93.62 197 VAL A O 1
ATOM 1548 N N . ALA A 1 198 ? -13.442 -7.110 19.987 1.00 91.19 198 ALA A N 1
ATOM 1549 C CA . ALA A 1 198 ? -13.505 -5.694 20.346 1.00 91.19 198 ALA A CA 1
ATOM 1550 C C . ALA A 1 198 ? -14.728 -4.979 19.739 1.00 91.19 198 ALA A C 1
ATOM 1552 O O . ALA A 1 198 ? -15.407 -4.225 20.442 1.00 91.19 198 ALA A O 1
ATOM 1553 N N . ILE A 1 199 ? -15.062 -5.259 18.473 1.00 92.25 199 ILE A N 1
ATOM 1554 C CA . ILE A 1 199 ? -16.259 -4.724 17.804 1.00 92.25 199 ILE A CA 1
ATOM 1555 C C . ILE A 1 199 ? -17.530 -5.173 18.530 1.00 92.25 199 ILE A C 1
ATOM 1557 O O . ILE A 1 199 ? -18.392 -4.342 18.823 1.00 92.25 199 ILE A O 1
ATOM 1561 N N . GLN A 1 200 ? -17.649 -6.463 18.858 1.00 93.38 200 GLN A N 1
ATOM 1562 C CA . GLN A 1 200 ? -18.828 -7.005 19.538 1.00 93.38 200 GLN A CA 1
ATOM 1563 C C . GLN A 1 200 ? -19.040 -6.358 20.916 1.00 93.38 200 GLN A C 1
ATOM 1565 O O . GLN A 1 200 ? -20.162 -5.970 21.259 1.00 93.38 200 GLN A O 1
ATOM 1570 N N . TRP A 1 201 ? -17.966 -6.202 21.693 1.00 90.44 201 TRP A N 1
ATOM 1571 C CA . TRP A 1 201 ? -18.005 -5.534 22.995 1.00 90.44 201 TRP A CA 1
ATOM 1572 C C . TRP A 1 201 ? -18.392 -4.059 22.869 1.00 90.44 201 TRP A C 1
ATOM 1574 O O . TRP A 1 201 ? -19.302 -3.601 23.565 1.00 90.44 201 TRP A O 1
ATOM 1584 N N . ALA A 1 202 ? -17.759 -3.326 21.951 1.00 87.56 202 ALA A N 1
ATOM 1585 C CA . ALA A 1 202 ? -18.048 -1.913 21.725 1.00 87.56 202 ALA A CA 1
ATOM 1586 C C . ALA A 1 202 ? -19.493 -1.691 21.248 1.00 87.56 202 ALA A C 1
ATOM 1588 O O . ALA A 1 202 ? -20.165 -0.768 21.710 1.00 87.56 202 ALA A O 1
ATOM 1589 N N . TYR A 1 203 ? -20.009 -2.568 20.382 1.00 89.50 203 TYR A N 1
ATOM 1590 C CA . TYR A 1 203 ? -21.393 -2.512 19.918 1.00 89.50 203 TYR A CA 1
ATOM 1591 C C . TYR A 1 203 ? -22.391 -2.750 21.059 1.00 89.50 203 TYR A C 1
ATOM 1593 O O . TYR A 1 203 ? -23.352 -1.991 21.214 1.00 89.50 203 TYR A O 1
ATOM 1601 N N . LYS A 1 204 ? -22.145 -3.761 21.906 1.00 89.06 204 LYS A N 1
ATOM 1602 C CA . LYS A 1 204 ? -22.987 -4.055 23.076 1.00 89.06 204 LYS A CA 1
ATOM 1603 C C . LYS A 1 204 ? -23.016 -2.883 24.062 1.00 89.06 204 LYS A C 1
ATOM 1605 O O . LYS A 1 204 ? -24.092 -2.517 24.528 1.00 89.06 204 LYS A O 1
ATOM 1610 N N . ALA A 1 205 ? -21.862 -2.273 24.326 1.00 85.31 205 ALA A N 1
ATOM 1611 C CA . ALA A 1 205 ? -21.740 -1.136 25.234 1.00 85.31 205 ALA A CA 1
ATOM 1612 C C . ALA A 1 205 ? -22.385 0.149 24.676 1.00 85.31 205 ALA A C 1
ATOM 1614 O O . ALA A 1 205 ? -23.023 0.904 25.410 1.00 85.31 205 ALA A O 1
ATOM 1615 N N . LYS A 1 206 ? -22.299 0.380 23.359 1.00 85.19 206 LYS A N 1
ATOM 1616 C CA . LYS A 1 206 ? -23.014 1.485 22.702 1.00 85.19 206 LYS A CA 1
ATOM 1617 C C . LYS A 1 206 ? -24.530 1.302 22.807 1.00 85.19 206 LYS A C 1
ATOM 1619 O O . LYS A 1 206 ? -25.237 2.256 23.115 1.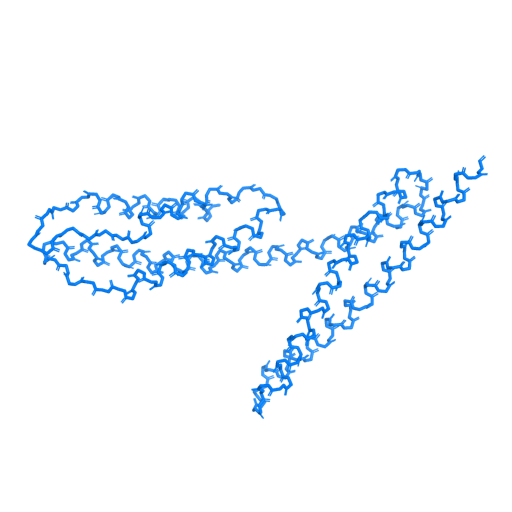00 85.19 206 LYS A O 1
ATOM 1624 N N . LYS A 1 207 ? -25.029 0.078 22.594 1.00 87.25 207 LYS A N 1
ATOM 1625 C CA . LYS A 1 207 ? -26.461 -0.244 22.690 1.00 87.25 207 LYS A CA 1
ATOM 1626 C C . LYS A 1 207 ? -27.016 -0.046 24.104 1.00 87.25 207 LYS A C 1
ATOM 1628 O O . LYS A 1 207 ? -28.126 0.453 24.231 1.00 87.25 207 LYS A O 1
ATOM 1633 N N . SER A 1 208 ? -26.271 -0.402 25.155 1.00 84.62 208 SER A N 1
ATOM 1634 C CA . SER A 1 208 ? -26.731 -0.185 26.535 1.00 84.62 208 SER A CA 1
ATOM 1635 C C . SER A 1 208 ? -26.864 1.298 26.886 1.00 84.62 208 SER A C 1
ATOM 1637 O O . SER A 1 208 ? -27.856 1.662 27.500 1.00 84.62 208 SER A O 1
ATOM 1639 N N . ASN A 1 209 ? -25.930 2.148 26.442 1.00 79.56 209 ASN A N 1
ATOM 1640 C CA . ASN A 1 209 ? -25.979 3.597 26.689 1.00 79.56 209 ASN A CA 1
ATOM 1641 C C . ASN A 1 209 ? -27.114 4.319 25.943 1.00 79.56 209 ASN A C 1
ATOM 1643 O O . ASN A 1 209 ? -27.504 5.404 26.347 1.00 79.56 209 ASN A O 1
ATOM 1647 N N . LEU A 1 210 ? -27.619 3.756 24.839 1.00 78.31 210 LEU A N 1
ATOM 1648 C CA . LEU A 1 210 ? -28.779 4.295 24.111 1.00 78.31 210 LEU A CA 1
ATOM 1649 C C . LEU A 1 210 ? -30.119 3.985 24.797 1.00 78.31 210 LEU A C 1
ATOM 1651 O O . LEU A 1 210 ? -31.112 4.636 24.492 1.00 78.31 210 LEU A O 1
ATOM 1655 N N . ASN A 1 211 ? -30.151 2.973 25.667 1.00 74.38 211 ASN A N 1
ATOM 1656 C CA . ASN A 1 211 ? -31.366 2.496 26.330 1.00 74.38 211 ASN A CA 1
ATOM 1657 C C . ASN A 1 211 ? -31.553 3.075 27.748 1.00 74.38 211 ASN A C 1
ATOM 1659 O O . ASN A 1 211 ? -32.546 2.751 28.398 1.00 74.38 211 ASN A O 1
ATOM 1663 N N . THR A 1 212 ? -30.594 3.871 28.225 1.00 62.31 212 THR A N 1
ATOM 1664 C CA . THR A 1 212 ? -30.615 4.650 29.478 1.00 62.31 212 THR A CA 1
ATOM 1665 C C . THR A 1 212 ? -30.858 6.113 29.178 1.00 62.31 212 THR A C 1
ATOM 1667 O O . THR A 1 212 ? -31.657 6.728 29.912 1.00 62.31 212 THR A O 1
#

Solvent-accessible surface area (backbone atoms only — not comparable to full-atom values): 11765 Å² total; per-residue (Å²): 110,69,44,61,50,53,44,51,55,47,51,52,46,50,55,59,53,72,68,61,72,84,44,97,62,48,75,81,78,60,58,60,67,79,66,51,63,58,72,58,43,67,60,76,80,53,76,83,74,35,44,62,52,47,42,54,52,32,53,52,50,48,53,47,50,53,53,50,70,69,61,78,72,86,64,37,76,93,52,38,65,57,56,51,53,49,47,54,52,50,53,52,48,48,55,51,40,54,49,48,38,52,51,41,52,52,49,53,54,54,50,52,57,50,51,53,54,49,36,55,50,38,45,56,47,24,68,76,56,75,40,76,66,45,37,51,49,30,38,52,45,27,51,53,48,31,52,52,30,52,55,49,48,55,52,47,52,52,51,53,48,50,58,65,76,76,55,92,73,85,52,71,72,57,56,54,50,51,54,51,51,54,51,50,44,53,54,39,52,49,48,33,51,52,29,52,51,51,37,54,52,42,51,53,56,52,54,54,64,73,76,108

InterPro domains:
  IPR007237 CD20-like, transmembrane domain [PF04103] (102-161)

Secondary structure (DSSP, 8-state):
-HHHHHHHHHHHHHHHHHTPPP-TT-----HHHHTTTTGGGGGGGSTTHHHHHHHHHHHHHHHHHHHHHH------HHHHHHHHHHHHHHHHHHHHHHHHHHHHHHHHHHHHHHHHHHHHHHHHHHHHS--HHHHHHHHHHHHHHHHHHHHHHHHHHHHHHHHHHS--S--HHHHHHHHHHHHHHHHHHHHHHHHHHHHHHHHHHHHHHH--